Protein AF-A0A3P7GXM0-F1 (afdb_monomer_lite)

Radius of gyration: 37.02 Å; chains: 1; bounding box: 87×51×104 Å

Structure (mmCIF, N/CA/C/O backbone):
data_AF-A0A3P7GXM0-F1
#
_entry.id   AF-A0A3P7GXM0-F1
#
loop_
_atom_site.group_PDB
_atom_site.id
_atom_site.type_symbol
_atom_site.label_atom_id
_atom_site.label_alt_id
_atom_site.label_comp_id
_atom_site.label_asym_id
_atom_site.label_entity_id
_atom_site.label_seq_id
_atom_site.pdbx_PDB_ins_code
_atom_site.Cartn_x
_atom_site.Cartn_y
_atom_site.Cartn_z
_atom_site.occupancy
_atom_site.B_iso_or_equiv
_atom_site.auth_seq_id
_atom_site.auth_comp_id
_atom_site.auth_asym_id
_atom_site.auth_atom_id
_atom_site.pdbx_PDB_model_num
ATOM 1 N N . MET A 1 1 ? -56.805 -4.706 -41.389 1.00 48.38 1 MET A N 1
ATOM 2 C CA . MET A 1 1 ? -57.400 -4.274 -40.104 1.00 48.38 1 MET A CA 1
ATOM 3 C C . MET A 1 1 ? -57.064 -5.327 -39.076 1.00 48.38 1 MET A C 1
ATOM 5 O O . MET A 1 1 ? -57.437 -6.453 -39.339 1.00 48.38 1 MET A O 1
ATOM 9 N N . ASN A 1 2 ? -56.373 -5.030 -37.976 1.00 56.88 2 ASN A N 1
ATOM 10 C CA . ASN A 1 2 ? -56.194 -6.029 -36.911 1.00 56.88 2 ASN A CA 1
ATOM 11 C C . ASN A 1 2 ? -56.192 -5.394 -35.512 1.00 56.88 2 ASN A C 1
ATOM 13 O O . ASN A 1 2 ? -55.275 -5.586 -34.726 1.00 56.88 2 ASN A O 1
ATOM 17 N N . CYS A 1 3 ? -57.270 -4.677 -35.195 1.00 62.53 3 CYS A N 1
ATOM 18 C CA . CYS A 1 3 ? -57.687 -4.425 -33.816 1.00 62.53 3 CYS A CA 1
ATOM 19 C C . CYS A 1 3 ? -59.154 -4.854 -33.705 1.00 62.53 3 CYS A C 1
ATOM 21 O O . CYS A 1 3 ? -59.985 -4.357 -34.461 1.00 62.53 3 CYS A O 1
ATOM 23 N N . ARG A 1 4 ? -59.459 -5.803 -32.810 1.00 83.94 4 ARG A N 1
ATOM 24 C CA . ARG A 1 4 ? -60.825 -6.320 -32.574 1.00 83.94 4 ARG A CA 1
ATOM 25 C C . ARG A 1 4 ? -61.458 -5.801 -31.277 1.00 83.94 4 ARG A C 1
ATOM 27 O O . ARG A 1 4 ? -62.617 -6.083 -31.015 1.00 83.94 4 ARG A O 1
ATOM 34 N N . GLY A 1 5 ? -60.703 -5.044 -30.484 1.00 83.44 5 GLY A N 1
ATOM 35 C CA . GLY A 1 5 ? -61.129 -4.506 -29.197 1.00 83.44 5 GLY A CA 1
ATOM 36 C C . GLY A 1 5 ? -59.994 -3.747 -28.513 1.00 83.44 5 GLY A C 1
ATOM 37 O O . GLY A 1 5 ? -58.854 -3.768 -28.986 1.00 83.44 5 GLY A O 1
ATOM 38 N N . LYS A 1 6 ? -60.319 -3.060 -27.416 1.00 85.94 6 LYS A N 1
ATOM 39 C CA . LYS A 1 6 ? -59.346 -2.425 -26.516 1.00 85.94 6 LYS A CA 1
ATOM 40 C C . LYS A 1 6 ? -59.153 -3.329 -25.301 1.00 85.94 6 LYS A C 1
ATOM 42 O O . LYS A 1 6 ? -60.126 -3.882 -24.812 1.00 85.94 6 LYS A O 1
ATOM 47 N N . CYS A 1 7 ? -57.923 -3.442 -24.812 1.00 87.38 7 CYS A N 1
ATOM 48 C CA . CYS A 1 7 ? -57.614 -4.134 -23.562 1.00 87.38 7 CYS A CA 1
ATOM 49 C C . CYS A 1 7 ? -56.680 -3.285 -22.693 1.00 87.38 7 CYS A C 1
ATOM 51 O O . CYS A 1 7 ? -56.016 -2.372 -23.191 1.00 87.38 7 CYS A O 1
ATOM 53 N N . SER A 1 8 ? -56.652 -3.588 -21.398 1.00 83.19 8 SER A N 1
ATOM 54 C CA . SER A 1 8 ? -55.776 -2.975 -20.403 1.00 83.19 8 SER A CA 1
ATOM 55 C C . SER A 1 8 ? -54.755 -3.998 -19.920 1.00 83.19 8 SER A C 1
ATOM 57 O O . SER A 1 8 ? -55.123 -5.117 -19.570 1.00 83.19 8 SER A O 1
ATOM 59 N N . ILE A 1 9 ? -53.473 -3.629 -19.895 1.00 84.12 9 ILE A N 1
ATOM 60 C CA . ILE A 1 9 ? -52.392 -4.493 -19.408 1.00 84.12 9 ILE A CA 1
ATOM 61 C C . ILE A 1 9 ? -51.683 -3.783 -18.258 1.00 84.12 9 ILE A C 1
ATOM 63 O O . ILE A 1 9 ? -51.147 -2.689 -18.440 1.00 84.12 9 ILE A O 1
ATOM 67 N N . ARG A 1 10 ? -51.645 -4.414 -17.081 1.00 81.69 10 ARG A N 1
ATOM 68 C CA . ARG A 1 10 ? -50.976 -3.884 -15.885 1.00 81.69 10 ARG A CA 1
ATOM 69 C C . ARG A 1 10 ? -49.673 -4.632 -15.605 1.00 81.69 10 ARG A C 1
ATOM 71 O O . ARG A 1 10 ? -49.659 -5.857 -15.549 1.00 81.69 10 ARG A O 1
ATOM 78 N N . LEU A 1 11 ? -48.571 -3.916 -15.389 1.00 79.44 11 LEU A N 1
ATOM 79 C CA . LEU A 1 11 ? -47.324 -4.532 -14.921 1.00 79.44 11 LEU A CA 1
ATOM 80 C C . LEU A 1 11 ? -47.391 -4.732 -13.404 1.00 79.44 11 LEU A C 1
ATOM 82 O O . LEU A 1 11 ? -47.664 -3.785 -12.665 1.00 79.44 11 LEU A O 1
ATOM 86 N N . VAL A 1 12 ? -47.141 -5.953 -12.938 1.00 79.19 12 VAL A N 1
ATOM 87 C CA . VAL A 1 12 ? -47.298 -6.343 -11.536 1.00 79.19 12 VAL A CA 1
ATOM 88 C C . VAL A 1 12 ? -46.027 -7.018 -11.037 1.00 79.19 12 VAL A C 1
ATOM 90 O O . VAL A 1 12 ? -45.539 -7.961 -11.644 1.00 79.19 12 VAL A O 1
ATOM 93 N N . LYS A 1 13 ? -45.481 -6.527 -9.919 1.00 73.31 13 LYS A N 1
ATOM 94 C CA . LYS A 1 13 ? -44.244 -7.065 -9.325 1.00 73.31 13 LYS A CA 1
ATOM 95 C C . LYS A 1 13 ? -44.472 -8.345 -8.518 1.00 73.31 13 LYS A C 1
ATOM 97 O O . LYS A 1 13 ? -43.557 -9.143 -8.380 1.00 73.31 13 LYS A O 1
ATOM 102 N N . ASP A 1 14 ? -45.671 -8.511 -7.966 1.00 76.56 14 ASP A N 1
ATOM 103 C CA . ASP A 1 14 ? -46.045 -9.639 -7.115 1.00 76.56 14 ASP A CA 1
ATOM 104 C C . ASP A 1 14 ? -47.522 -9.977 -7.331 1.00 76.56 14 ASP A C 1
ATOM 106 O O . ASP A 1 14 ? -48.390 -9.111 -7.197 1.00 76.56 14 ASP A O 1
ATOM 110 N N . VAL A 1 15 ? -47.808 -11.239 -7.652 1.00 80.50 15 VAL A N 1
ATOM 111 C CA . VAL A 1 15 ? -49.157 -11.742 -7.948 1.00 80.50 15 VAL A CA 1
ATOM 112 C C . VAL A 1 15 ? -50.138 -11.508 -6.793 1.00 80.50 15 VAL A C 1
ATOM 114 O O . VAL A 1 15 ? -51.329 -11.337 -7.028 1.00 80.50 15 VAL A O 1
ATOM 117 N N . ARG A 1 16 ? -49.646 -11.405 -5.550 1.00 81.56 16 ARG A N 1
ATOM 118 C CA . ARG A 1 16 ? -50.461 -11.134 -4.351 1.00 81.56 16 ARG A CA 1
ATOM 119 C C . ARG A 1 16 ? -51.058 -9.725 -4.318 1.00 81.56 16 ARG A C 1
ATOM 121 O O . ARG A 1 16 ? -51.951 -9.463 -3.525 1.00 81.56 16 ARG A O 1
ATOM 128 N N . THR A 1 17 ? -50.568 -8.819 -5.163 1.00 79.44 17 THR A N 1
ATOM 129 C CA . THR A 1 17 ? -51.101 -7.450 -5.298 1.00 79.44 17 THR A CA 1
ATOM 130 C C . THR A 1 17 ? -52.259 -7.346 -6.296 1.00 79.44 17 THR A C 1
ATOM 132 O O . THR A 1 17 ? -52.776 -6.253 -6.532 1.00 79.44 17 THR A O 1
ATOM 135 N N . LEU A 1 18 ? -52.657 -8.461 -6.916 1.00 80.19 18 LEU A N 1
ATOM 136 C CA . LEU A 1 18 ? -53.828 -8.524 -7.786 1.00 80.19 18 LEU A CA 1
ATOM 137 C C . LEU A 1 18 ? -55.104 -8.631 -6.946 1.00 80.19 18 LEU A C 1
ATOM 139 O O . LEU A 1 18 ? -55.201 -9.484 -6.065 1.00 80.19 18 LEU A O 1
ATOM 143 N N . GLY A 1 19 ? -56.086 -7.780 -7.239 1.00 77.50 19 GLY A N 1
ATOM 144 C CA . GLY A 1 19 ? -57.426 -7.875 -6.657 1.00 77.50 19 GLY A CA 1
ATOM 145 C C . GLY A 1 19 ? -58.368 -8.735 -7.504 1.00 77.50 19 GLY A C 1
ATOM 146 O O . GLY A 1 19 ? -58.061 -9.084 -8.643 1.00 77.50 19 GLY A O 1
ATOM 147 N N . GLU A 1 20 ? -59.567 -9.032 -6.992 1.00 73.00 20 GLU A N 1
ATOM 148 C CA . GLU A 1 20 ? -60.580 -9.807 -7.734 1.00 73.00 20 GLU A CA 1
ATOM 149 C C . GLU A 1 20 ? -60.966 -9.157 -9.072 1.00 73.00 20 GLU A C 1
ATOM 151 O O . GLU A 1 20 ? -61.167 -9.851 -10.070 1.00 73.00 20 GLU A O 1
ATOM 156 N N . CYS A 1 21 ? -60.985 -7.822 -9.126 1.00 67.75 21 CYS A N 1
ATOM 157 C CA . CYS A 1 21 ? -61.256 -7.076 -10.353 1.00 67.75 21 CYS A CA 1
ATOM 158 C C . CYS A 1 21 ? -60.193 -7.284 -11.444 1.00 67.75 21 CYS A C 1
ATOM 160 O O . CYS A 1 21 ? -60.529 -7.228 -12.625 1.00 67.75 21 CYS A O 1
ATOM 162 N N . ASP A 1 22 ? -58.940 -7.553 -11.063 1.00 69.44 22 ASP A N 1
ATOM 163 C CA . ASP A 1 22 ? -57.826 -7.749 -12.000 1.00 69.44 22 ASP A CA 1
ATOM 164 C C . ASP A 1 22 ? -57.804 -9.158 -12.616 1.00 69.44 22 ASP A C 1
ATOM 166 O O . ASP A 1 22 ? -57.122 -9.377 -13.614 1.00 69.44 22 ASP A O 1
ATOM 170 N N . VAL A 1 23 ? -58.516 -10.119 -12.010 1.00 71.25 23 VAL A N 1
ATOM 171 C CA . VAL A 1 23 ? -58.421 -11.550 -12.357 1.00 71.25 23 VAL A CA 1
ATOM 172 C C . VAL A 1 23 ? -59.761 -12.147 -12.790 1.00 71.25 23 VAL A C 1
ATOM 174 O O . VAL A 1 23 ? -59.784 -13.067 -13.604 1.00 71.25 23 VAL A O 1
ATOM 177 N N . ARG A 1 24 ? -60.887 -11.665 -12.246 1.00 68.38 24 ARG A N 1
ATOM 178 C CA . ARG A 1 24 ? -62.210 -12.289 -12.434 1.00 68.38 24 ARG A CA 1
ATOM 179 C C . ARG A 1 24 ? -63.248 -11.368 -13.060 1.00 68.38 24 ARG A C 1
ATOM 181 O O . ARG A 1 24 ? -64.026 -11.827 -13.891 1.00 68.38 24 ARG A O 1
ATOM 188 N N . SER A 1 25 ? -63.282 -10.095 -12.671 1.00 70.31 25 SER A N 1
ATOM 189 C CA . SER A 1 25 ? -64.419 -9.227 -13.017 1.00 70.31 25 SER A CA 1
ATOM 190 C C . SER A 1 25 ? -64.300 -8.554 -14.388 1.00 70.31 25 SER A C 1
ATOM 192 O O . SER A 1 25 ? -65.319 -8.272 -15.014 1.00 70.31 25 SER A O 1
ATOM 194 N N . CYS A 1 26 ? -63.084 -8.321 -14.890 1.00 72.31 26 CYS A N 1
ATOM 195 C CA . CYS A 1 26 ? -62.856 -7.592 -16.140 1.00 72.31 26 CYS A CA 1
ATOM 196 C C . CYS A 1 26 ? -62.221 -8.494 -17.209 1.00 72.31 26 CYS A C 1
ATOM 198 O O . CYS A 1 26 ? -61.040 -8.815 -17.128 1.00 72.31 26 CYS A O 1
ATOM 200 N N . LYS A 1 27 ? -62.991 -8.869 -18.244 1.00 76.31 27 LYS A N 1
ATOM 201 C CA . LYS A 1 27 ? -62.525 -9.750 -19.340 1.00 76.31 27 LYS A CA 1
ATOM 202 C C . LYS A 1 27 ? -61.451 -9.124 -20.241 1.00 76.31 27 LYS A C 1
ATOM 204 O O . LYS A 1 27 ? -60.709 -9.859 -20.883 1.00 76.31 27 LYS A O 1
ATOM 209 N N . ASP A 1 28 ? -61.360 -7.795 -20.260 1.00 84.25 28 ASP A N 1
ATOM 210 C CA . ASP A 1 28 ? -60.412 -7.036 -21.087 1.00 84.25 28 ASP A CA 1
ATOM 211 C C . ASP A 1 28 ? -59.191 -6.528 -20.295 1.00 84.25 28 ASP A C 1
ATOM 213 O O . ASP A 1 28 ? -58.433 -5.693 -20.796 1.00 84.25 28 ASP A O 1
ATOM 217 N N . THR A 1 29 ? -58.994 -7.010 -19.063 1.00 83.19 29 THR A N 1
ATOM 218 C CA . THR A 1 29 ? -57.867 -6.637 -18.197 1.00 83.19 29 THR A CA 1
ATOM 219 C C . THR A 1 29 ? -56.914 -7.815 -18.031 1.00 83.19 29 THR A C 1
ATOM 221 O O . THR A 1 29 ? -57.311 -8.903 -17.629 1.00 83.19 29 THR A O 1
ATOM 224 N N . PHE A 1 30 ? -55.635 -7.577 -18.303 1.00 85.50 30 PHE A N 1
ATOM 225 C CA . PHE A 1 30 ? -54.557 -8.551 -18.178 1.00 85.50 30 PHE A CA 1
ATOM 226 C C . PHE A 1 30 ? -53.435 -7.990 -17.302 1.00 85.50 30 PHE A C 1
ATOM 228 O O . PHE A 1 30 ? -53.311 -6.775 -17.118 1.00 85.50 30 PHE A O 1
ATOM 235 N N . PHE A 1 31 ? -52.564 -8.864 -16.803 1.00 84.94 31 PHE A N 1
ATOM 236 C CA . PHE A 1 31 ? -51.361 -8.462 -16.080 1.00 84.94 31 PHE A CA 1
ATOM 237 C C . PHE A 1 31 ? -50.110 -9.141 -16.639 1.00 84.94 31 PHE A C 1
ATOM 239 O O . PHE A 1 31 ? -50.172 -10.238 -17.189 1.00 84.94 31 PHE A O 1
ATOM 246 N N . SER A 1 32 ? -48.963 -8.481 -16.484 1.00 81.38 32 SER A N 1
ATOM 247 C CA . SER A 1 32 ? -47.644 -9.049 -16.766 1.00 81.38 32 SER A CA 1
ATOM 248 C C . SER A 1 32 ? -46.818 -9.074 -15.486 1.00 81.38 32 SER A C 1
ATOM 250 O O . SER A 1 32 ? -46.721 -8.056 -14.802 1.00 81.38 32 SER A O 1
ATOM 252 N N . LEU A 1 33 ? -46.238 -10.232 -15.166 1.00 79.06 33 LEU A N 1
ATOM 253 C CA . LEU A 1 33 ? -45.351 -10.417 -14.010 1.00 79.06 33 LEU A CA 1
ATOM 254 C C . LEU A 1 33 ? -43.866 -10.458 -14.402 1.00 79.06 33 LEU A C 1
ATOM 256 O O . LEU A 1 33 ? -42.982 -10.308 -13.564 1.00 79.06 33 LEU A O 1
ATOM 260 N N . VAL A 1 34 ? -43.588 -10.692 -15.684 1.00 75.75 34 VAL A N 1
ATOM 261 C CA . VAL A 1 34 ? -42.245 -10.931 -16.214 1.00 75.75 34 VAL A CA 1
ATOM 262 C C . VAL A 1 34 ? -42.099 -10.237 -17.559 1.00 75.75 34 VAL A C 1
ATOM 264 O O . VAL A 1 34 ? -42.990 -10.293 -18.406 1.00 75.75 34 VAL A O 1
ATOM 267 N N . SER A 1 35 ? -40.954 -9.598 -17.778 1.00 72.12 35 SER A N 1
ATOM 268 C CA . SER A 1 35 ? -40.608 -9.067 -19.098 1.00 72.12 35 SER A CA 1
ATOM 269 C C . SER A 1 35 ? -39.921 -10.163 -19.905 1.00 72.12 35 SER A C 1
ATOM 271 O O . SER A 1 35 ? -38.927 -10.726 -19.452 1.00 72.12 35 SER A O 1
ATOM 273 N N . PHE A 1 36 ? -40.442 -10.480 -21.089 1.00 76.69 36 PHE A N 1
ATOM 274 C CA . PHE A 1 36 ? -39.835 -11.443 -22.008 1.00 76.69 36 PHE A CA 1
ATOM 275 C C . PHE A 1 36 ? -39.042 -10.709 -23.092 1.00 76.69 36 PHE A C 1
ATOM 277 O O . PHE A 1 36 ? -39.592 -9.844 -23.773 1.00 76.69 36 PHE A O 1
ATOM 284 N N . ASP A 1 37 ? -37.765 -11.060 -23.261 1.00 76.19 37 ASP A N 1
ATOM 285 C CA . ASP A 1 37 ? -36.947 -10.604 -24.389 1.00 76.19 37 ASP A CA 1
ATOM 286 C C . ASP A 1 37 ? -36.961 -11.664 -25.509 1.00 76.19 37 ASP A C 1
ATOM 288 O O . ASP A 1 37 ? -36.323 -12.717 -25.358 1.00 76.19 37 ASP A O 1
ATOM 292 N N . PRO A 1 38 ? -37.655 -11.413 -26.639 1.00 76.31 38 PRO A N 1
ATOM 293 C CA . PRO A 1 38 ? -37.790 -12.383 -27.724 1.00 76.31 38 PRO A CA 1
ATOM 294 C C . PRO A 1 38 ? -36.483 -12.650 -28.479 1.00 76.31 38 PRO A C 1
ATOM 296 O O . PRO A 1 38 ? -36.372 -13.691 -29.120 1.00 76.31 38 PRO A O 1
ATOM 299 N N . ASN A 1 39 ? -35.475 -11.774 -28.389 1.00 78.56 39 ASN A N 1
ATOM 300 C CA . ASN A 1 39 ? -34.209 -11.966 -29.107 1.00 78.56 39 ASN A CA 1
ATOM 301 C C . ASN A 1 39 ? -33.311 -13.021 -28.453 1.00 78.56 39 ASN A C 1
ATOM 303 O O . ASN A 1 39 ? -32.439 -13.583 -29.112 1.00 78.56 39 ASN A O 1
ATOM 307 N N . ASN A 1 40 ? -33.507 -13.282 -27.158 1.00 81.38 40 ASN A N 1
ATOM 308 C CA . ASN A 1 40 ? -32.694 -14.234 -26.399 1.00 81.38 40 ASN A CA 1
ATOM 309 C C . ASN A 1 40 ? -33.537 -15.245 -25.601 1.00 81.38 40 ASN A C 1
ATOM 311 O O . ASN A 1 40 ? -32.999 -16.007 -24.804 1.00 81.38 40 ASN A O 1
ATOM 315 N N . SER A 1 41 ? -34.863 -15.255 -25.788 1.00 80.62 41 SER A N 1
ATOM 316 C CA . SER A 1 41 ? -35.803 -16.139 -25.079 1.00 80.62 41 SER A CA 1
ATOM 317 C C . SER A 1 41 ? -35.671 -16.094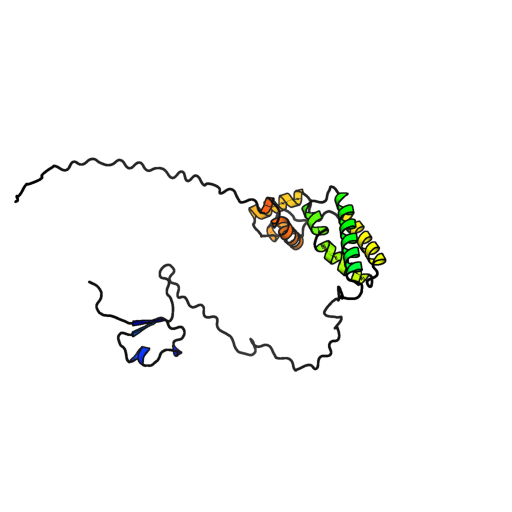 -23.549 1.00 80.62 41 SER A C 1
ATOM 319 O O . SER A 1 41 ? -35.857 -17.104 -22.869 1.00 80.62 41 SER A O 1
ATOM 321 N N . ARG A 1 42 ? -35.326 -14.929 -22.981 1.00 73.38 42 ARG A N 1
ATOM 322 C CA . ARG A 1 42 ? -35.111 -14.777 -21.532 1.00 73.38 42 ARG A CA 1
ATOM 323 C C . ARG A 1 42 ? -36.318 -14.121 -20.878 1.00 73.38 42 ARG A C 1
ATOM 325 O O . ARG A 1 42 ? -36.774 -13.067 -21.314 1.00 73.38 42 ARG A O 1
ATOM 332 N N . LEU A 1 43 ? -36.786 -14.726 -19.790 1.00 72.62 43 LEU A N 1
ATOM 333 C CA . LEU A 1 43 ? -37.689 -14.091 -18.837 1.00 72.62 43 LEU A CA 1
ATOM 334 C C . LEU A 1 43 ? -36.846 -13.280 -17.847 1.00 72.62 43 LEU A C 1
ATOM 336 O O . LEU A 1 43 ? -35.941 -13.815 -17.207 1.00 72.62 43 LEU A O 1
ATOM 340 N N . ALA A 1 44 ? -37.119 -11.986 -17.721 1.00 63.66 44 ALA A N 1
ATOM 341 C CA . ALA A 1 44 ? -36.508 -11.149 -16.703 1.00 63.66 44 ALA A CA 1
ATOM 342 C C . ALA A 1 44 ? -37.273 -11.303 -15.381 1.00 63.66 44 ALA A C 1
ATOM 344 O O . ALA A 1 44 ? -38.233 -10.585 -15.113 1.00 63.66 44 ALA A O 1
ATOM 345 N N . SER A 1 45 ? -36.816 -12.244 -14.558 1.00 58.25 45 SER A N 1
ATOM 346 C CA . SER A 1 45 ? -36.877 -12.149 -13.099 1.00 58.25 45 SER A CA 1
ATOM 347 C C . SER A 1 45 ? -35.783 -13.041 -12.517 1.00 58.25 45 SER A C 1
ATOM 349 O O . SER A 1 45 ? -35.905 -14.262 -12.499 1.00 58.25 45 SER A O 1
ATOM 351 N N . VAL A 1 46 ? -34.676 -12.435 -12.083 1.00 56.12 46 VAL A N 1
ATOM 352 C CA . VAL A 1 46 ? -33.728 -13.099 -11.179 1.00 56.12 46 VAL A CA 1
ATOM 353 C C . VAL A 1 46 ? -34.076 -12.605 -9.785 1.00 56.12 46 VAL A C 1
ATOM 355 O O . VAL A 1 46 ? -33.449 -11.689 -9.258 1.00 56.12 46 VAL A O 1
ATOM 358 N N . GLN A 1 47 ? -35.156 -13.136 -9.224 1.00 61.84 47 GLN A N 1
ATOM 359 C CA . GLN A 1 47 ? -35.494 -12.866 -7.836 1.00 61.84 47 GLN A CA 1
ATOM 360 C C . GLN A 1 47 ? -34.605 -13.765 -6.971 1.00 61.84 47 GLN A C 1
ATOM 362 O O . GLN A 1 47 ? -34.781 -14.977 -6.940 1.00 61.84 47 GLN A O 1
ATOM 367 N N . GLY A 1 48 ? -33.584 -13.184 -6.336 1.00 65.38 48 GLY A N 1
ATOM 368 C CA . GLY A 1 48 ? -32.802 -13.896 -5.325 1.00 65.38 48 GLY A CA 1
ATOM 369 C C . GLY A 1 48 ? -33.692 -14.254 -4.132 1.00 65.38 48 GLY A C 1
ATOM 370 O O . GLY A 1 48 ? -34.471 -13.418 -3.676 1.00 65.38 48 GLY A O 1
ATOM 371 N N . GLU A 1 49 ? -33.585 -15.484 -3.634 1.00 73.25 49 GLU A N 1
ATOM 372 C CA . GLU A 1 49 ? -34.362 -15.965 -2.487 1.00 73.25 49 GLU A CA 1
ATOM 373 C C . GLU A 1 49 ? -33.539 -15.899 -1.194 1.00 73.25 49 GLU A C 1
ATOM 375 O O . GLU A 1 49 ? -32.398 -16.365 -1.136 1.00 73.25 49 GLU A O 1
ATOM 380 N N . ILE A 1 50 ? -34.132 -15.335 -0.138 1.00 85.44 50 ILE A N 1
ATOM 381 C CA . ILE A 1 50 ? -33.566 -15.362 1.216 1.00 85.44 50 ILE A CA 1
ATOM 382 C C . ILE A 1 50 ? -33.807 -16.751 1.808 1.00 85.44 50 ILE A C 1
ATOM 384 O O . ILE A 1 50 ? -34.924 -17.264 1.765 1.00 85.44 50 ILE A O 1
ATOM 388 N N . ARG A 1 51 ? -32.771 -17.344 2.404 1.00 86.38 51 ARG A N 1
ATOM 389 C CA . ARG A 1 51 ? -32.869 -18.638 3.088 1.00 86.38 51 ARG A CA 1
ATOM 390 C C . ARG A 1 51 ? -32.950 -18.447 4.599 1.00 86.38 51 ARG A C 1
ATOM 392 O O . ARG A 1 51 ? -32.232 -17.627 5.164 1.00 86.38 51 ARG A O 1
ATOM 399 N N . VAL A 1 52 ? -33.823 -19.223 5.240 1.00 90.12 52 VAL A N 1
ATOM 400 C CA . VAL A 1 52 ? -34.080 -19.202 6.687 1.00 90.12 52 VAL A CA 1
ATOM 401 C C . VAL A 1 52 ? -33.891 -20.621 7.223 1.00 90.12 52 VAL A C 1
ATOM 403 O O . VAL A 1 52 ? -34.427 -21.570 6.660 1.00 90.12 52 VAL A O 1
ATOM 406 N N . GLY A 1 53 ? -33.116 -20.780 8.292 1.00 91.00 53 GLY A N 1
ATOM 407 C CA . GLY A 1 53 ? -32.841 -22.049 8.967 1.00 91.00 53 GLY A CA 1
ATOM 408 C C . GLY A 1 53 ? -31.459 -22.041 9.626 1.00 91.00 53 GLY A C 1
ATOM 409 O O . GLY A 1 53 ? -30.581 -21.294 9.205 1.00 91.00 53 GLY A O 1
ATOM 410 N N . GLY A 1 54 ? -31.229 -22.899 10.623 1.00 92.69 54 GLY A N 1
ATOM 411 C CA . GLY A 1 54 ? -29.988 -22.897 11.418 1.00 92.69 54 GLY A CA 1
ATOM 412 C C . GLY A 1 54 ? -28.677 -23.026 10.622 1.00 92.69 54 GLY A C 1
ATOM 413 O O . GLY A 1 54 ? -27.627 -22.653 11.126 1.00 92.69 54 GLY A O 1
ATOM 414 N N . SER A 1 55 ? -28.722 -23.498 9.371 1.00 93.38 55 SER A N 1
ATOM 415 C CA . SER A 1 55 ? -27.576 -23.517 8.443 1.00 93.38 55 SER A CA 1
ATOM 416 C C . SER A 1 55 ? -27.280 -22.167 7.766 1.00 93.38 55 SER A C 1
ATOM 418 O O . SER A 1 55 ? -26.289 -22.051 7.053 1.00 93.38 55 SER A O 1
ATOM 420 N N . TYR A 1 56 ? -28.154 -21.174 7.938 1.00 93.19 56 TYR A N 1
ATOM 421 C CA . TYR A 1 56 ? -28.109 -19.860 7.292 1.00 93.19 56 TYR A CA 1
ATOM 422 C C . TYR A 1 56 ? -28.031 -18.712 8.300 1.00 93.19 56 TYR A C 1
ATOM 424 O O . TYR A 1 56 ? -27.374 -17.712 8.021 1.00 93.19 56 TYR A O 1
ATOM 432 N N . GLN A 1 57 ? -28.687 -18.826 9.461 1.00 96.50 57 GLN A N 1
ATOM 433 C CA . GLN A 1 57 ? -28.561 -17.815 10.512 1.00 96.50 57 GLN A CA 1
ATOM 434 C C . GLN A 1 57 ? -27.316 -18.027 11.375 1.00 96.50 57 GLN A C 1
ATOM 436 O O . GLN A 1 57 ? -27.001 -19.144 11.779 1.00 96.50 57 GLN A O 1
ATOM 441 N N . ALA A 1 58 ? -26.651 -16.924 11.722 1.00 95.38 58 ALA A N 1
ATOM 442 C CA . ALA A 1 58 ? -25.620 -16.922 12.749 1.00 95.38 58 ALA A CA 1
ATOM 443 C C . ALA A 1 58 ? -26.238 -17.174 14.134 1.00 95.38 58 ALA A C 1
ATOM 445 O O . ALA A 1 58 ? -27.323 -16.679 14.448 1.00 95.38 58 ALA A O 1
ATOM 446 N N . LYS A 1 59 ? -25.521 -17.907 14.990 1.00 94.00 59 LYS A N 1
ATOM 447 C CA . LYS A 1 59 ? -25.863 -18.008 16.410 1.00 94.00 59 LYS A CA 1
ATOM 448 C C . LYS A 1 59 ? -25.507 -16.684 17.080 1.00 94.00 59 LYS A C 1
ATOM 450 O O . LYS A 1 59 ? -24.337 -16.317 17.107 1.00 94.00 59 LYS A O 1
ATOM 455 N N . VAL A 1 60 ? -26.509 -15.981 17.602 1.00 92.75 60 VAL A N 1
ATOM 456 C CA . VAL A 1 60 ? -26.307 -14.704 18.296 1.00 92.75 60 VAL A CA 1
ATOM 457 C C . VAL A 1 60 ? -25.567 -14.971 19.614 1.00 92.75 60 VAL A C 1
ATOM 459 O O . VAL A 1 60 ? -26.084 -15.736 20.436 1.00 92.75 60 VAL A O 1
ATOM 462 N N . PRO A 1 61 ? -24.361 -14.407 19.816 1.00 90.38 61 PRO A N 1
ATOM 463 C CA . PRO A 1 61 ? -23.663 -14.511 21.092 1.00 90.38 61 PRO A CA 1
ATOM 464 C C . PRO A 1 61 ? -24.455 -13.808 22.208 1.00 90.38 61 PRO A C 1
ATOM 466 O O . PRO A 1 61 ? -25.172 -12.844 21.924 1.00 90.38 61 PRO A O 1
ATOM 469 N N . PRO A 1 62 ? -24.346 -14.257 23.472 1.00 89.00 62 PRO A N 1
ATOM 470 C CA . PRO A 1 62 ? -24.869 -13.509 24.610 1.00 89.00 62 PRO A CA 1
ATOM 471 C C . PRO A 1 62 ? -24.288 -12.093 24.659 1.00 89.00 62 PRO A C 1
ATOM 473 O O . PRO A 1 62 ? -23.175 -11.853 24.193 1.00 89.00 62 PRO A O 1
ATOM 476 N N . LEU A 1 63 ? -25.040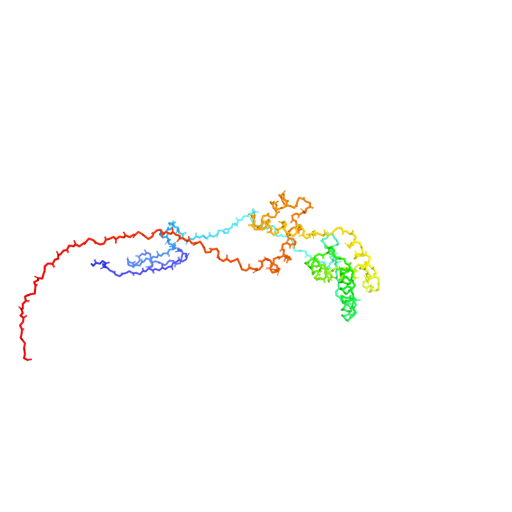 -11.160 25.240 1.00 87.25 63 LEU A N 1
ATOM 477 C CA . LEU A 1 63 ? -24.555 -9.803 25.459 1.00 87.25 63 LEU A CA 1
ATOM 478 C C . LEU A 1 63 ? -23.371 -9.838 26.433 1.00 87.25 63 LEU A C 1
ATOM 480 O O . LEU A 1 63 ? -23.544 -10.192 27.599 1.00 87.25 63 LEU A O 1
ATOM 484 N N . GLU A 1 64 ? -22.191 -9.450 25.961 1.00 80.88 64 GLU A N 1
ATOM 485 C CA . GLU A 1 64 ? -21.035 -9.248 26.829 1.00 80.88 64 GLU A CA 1
ATOM 486 C C . GLU A 1 64 ? -21.043 -7.837 27.419 1.00 80.88 64 GLU A C 1
ATOM 488 O O . GLU A 1 64 ? -21.325 -6.849 26.736 1.00 80.88 64 GLU A O 1
ATOM 493 N N . VAL A 1 65 ? -20.705 -7.736 28.705 1.00 76.12 65 VAL A N 1
ATOM 494 C CA . VAL A 1 65 ? -20.434 -6.457 29.367 1.00 76.12 65 VAL A CA 1
ATOM 495 C C . VAL A 1 65 ? -18.982 -6.108 29.055 1.00 76.12 65 VAL A C 1
ATOM 497 O O . VAL A 1 65 ? -18.070 -6.474 29.790 1.00 76.12 65 VAL A O 1
ATOM 500 N N . GLY A 1 66 ? -18.757 -5.495 27.894 1.00 68.00 66 GLY A N 1
ATOM 501 C CA . GLY A 1 66 ? -17.411 -5.189 27.417 1.00 68.00 66 GLY A CA 1
ATOM 502 C C . GLY A 1 66 ? -16.679 -4.202 28.329 1.00 68.00 66 GLY A C 1
ATOM 503 O O . GLY A 1 66 ? -17.213 -3.148 28.673 1.00 68.00 66 GLY A O 1
ATOM 504 N N . SER A 1 67 ? -15.429 -4.519 28.665 1.00 66.56 67 SER A N 1
ATOM 505 C CA . SER A 1 67 ? -14.417 -3.519 29.004 1.00 66.56 67 SER A CA 1
ATOM 506 C C . SER A 1 67 ? -13.594 -3.271 27.744 1.00 66.56 67 SER A C 1
ATOM 508 O O . SER A 1 67 ? -13.164 -4.227 27.102 1.00 66.56 67 SER A O 1
ATOM 510 N N . ALA A 1 68 ? -13.398 -2.007 27.366 1.00 61.91 68 ALA A N 1
ATOM 511 C CA . ALA A 1 68 ? -12.572 -1.612 26.224 1.00 61.91 68 ALA A CA 1
ATOM 512 C C . ALA A 1 68 ? -11.078 -1.749 26.566 1.00 61.91 68 ALA A C 1
ATOM 514 O O . ALA A 1 68 ? -10.344 -0.765 26.607 1.00 61.91 68 ALA A O 1
ATOM 515 N N . VAL A 1 69 ? -10.647 -2.962 26.900 1.00 63.12 69 VAL A N 1
ATOM 516 C CA . VAL A 1 69 ? -9.230 -3.293 27.037 1.00 63.12 69 VAL A CA 1
ATOM 517 C C . VAL A 1 69 ? -8.727 -3.732 25.672 1.00 63.12 69 VAL A C 1
ATOM 519 O O . VAL A 1 69 ? -9.325 -4.607 25.049 1.00 63.12 69 VAL A O 1
ATOM 522 N N . ASP A 1 70 ? -7.647 -3.101 25.211 1.00 59.66 70 ASP A N 1
ATOM 523 C CA . ASP A 1 70 ? -6.918 -3.516 24.014 1.00 59.66 70 ASP A CA 1
ATOM 524 C C . ASP A 1 70 ? -6.483 -4.978 24.208 1.00 59.66 70 ASP A C 1
ATOM 526 O O . ASP A 1 70 ? -5.611 -5.260 25.031 1.00 59.66 70 ASP A O 1
ATOM 530 N N . GLU A 1 71 ? -7.116 -5.917 23.499 1.00 67.00 71 GLU A N 1
ATOM 531 C CA . GLU A 1 71 ? -6.687 -7.315 23.496 1.00 67.00 71 GLU A CA 1
ATOM 532 C C . GLU A 1 71 ? -5.414 -7.439 22.642 1.00 67.00 71 GLU A C 1
ATOM 534 O O . GLU A 1 71 ? -5.490 -7.310 21.416 1.00 67.00 71 GLU A O 1
ATOM 539 N N . PRO A 1 72 ? -4.243 -7.707 23.251 1.00 64.19 72 PRO A N 1
ATOM 540 C CA . PRO A 1 72 ? -2.957 -7.675 22.553 1.00 64.19 72 PRO A CA 1
ATOM 541 C C . PRO A 1 72 ? -2.813 -8.768 21.483 1.00 64.19 72 PRO A C 1
ATOM 543 O O . PRO A 1 72 ? -1.951 -8.663 20.615 1.00 64.19 72 PRO A O 1
ATOM 546 N N . ASP A 1 73 ? -3.658 -9.801 21.520 1.00 72.19 73 ASP A N 1
ATOM 547 C CA . ASP A 1 73 ? -3.561 -10.959 20.630 1.00 72.19 73 ASP A CA 1
ATOM 548 C C . ASP A 1 73 ? -4.261 -10.757 19.272 1.00 72.19 73 ASP A C 1
ATOM 550 O O . ASP A 1 73 ? -4.136 -11.611 18.391 1.00 72.19 73 ASP A O 1
ATOM 554 N N . ARG A 1 74 ? -5.006 -9.654 19.073 1.00 81.06 74 ARG A N 1
ATOM 555 C CA . ARG A 1 74 ? -5.779 -9.419 17.835 1.00 81.06 74 ARG A CA 1
ATOM 556 C C . ARG A 1 74 ? -5.214 -8.323 16.942 1.00 81.06 74 ARG A C 1
ATOM 558 O O . ARG A 1 74 ? -5.212 -8.507 15.727 1.00 81.06 74 ARG A O 1
ATOM 565 N N . ASP A 1 75 ? -4.723 -7.236 17.532 1.00 85.62 75 ASP A N 1
ATOM 566 C CA . ASP A 1 75 ? -4.313 -6.033 16.808 1.00 85.62 75 ASP A CA 1
ATOM 567 C C . ASP A 1 75 ? -2.959 -5.498 17.305 1.00 85.62 75 ASP A C 1
ATOM 569 O O . ASP A 1 75 ? -2.643 -5.547 18.492 1.00 85.62 75 ASP A O 1
ATOM 573 N N . GLU A 1 76 ? -2.161 -4.934 16.392 1.00 88.44 76 GLU A N 1
ATOM 574 C CA . GLU A 1 76 ? -0.919 -4.223 16.720 1.00 88.44 76 GLU A CA 1
ATOM 575 C C . GLU A 1 76 ? -1.146 -2.711 16.592 1.00 88.44 76 GLU A C 1
ATOM 577 O O . GLU A 1 76 ? -1.469 -2.200 15.514 1.00 88.44 76 GLU A O 1
ATOM 582 N N . LEU A 1 77 ? -0.941 -1.967 17.683 1.00 90.19 77 LEU A N 1
ATOM 583 C CA . LEU A 1 77 ? -0.937 -0.508 17.632 1.00 90.19 77 LEU A CA 1
ATOM 584 C C . LEU A 1 77 ? 0.293 -0.036 16.845 1.00 90.19 77 LEU A C 1
ATOM 586 O O . LEU A 1 77 ? 1.422 -0.192 17.292 1.00 90.19 77 LEU A O 1
ATOM 590 N N . VAL A 1 78 ? 0.071 0.573 15.680 1.00 93.62 78 VAL A N 1
ATOM 591 C CA . VAL A 1 78 ? 1.157 1.066 14.810 1.00 93.62 78 VAL A CA 1
ATOM 592 C C . VAL A 1 78 ? 1.378 2.576 14.896 1.00 93.62 78 VAL A C 1
ATOM 594 O O . VAL A 1 78 ? 2.395 3.076 14.417 1.00 93.62 78 VAL A O 1
ATOM 597 N N . TRP A 1 79 ? 0.428 3.311 15.481 1.00 94.62 79 TRP A N 1
ATOM 598 C CA . TRP A 1 79 ? 0.499 4.754 15.701 1.00 94.62 79 TRP A CA 1
ATOM 599 C C . TRP A 1 79 ? -0.596 5.225 16.662 1.00 94.62 79 TRP A C 1
ATOM 601 O O . TRP A 1 79 ? -1.694 4.672 16.684 1.00 94.62 79 TRP A O 1
ATOM 611 N N . ARG A 1 80 ? -0.319 6.286 17.423 1.00 92.12 80 ARG A N 1
ATOM 612 C CA . ARG A 1 80 ? -1.243 6.935 18.354 1.00 92.12 80 ARG A CA 1
ATOM 613 C C . ARG A 1 80 ? -1.129 8.464 18.219 1.00 92.12 80 ARG A C 1
ATOM 615 O O . ARG A 1 80 ? -0.020 8.992 18.328 1.00 92.12 80 ARG A O 1
ATOM 622 N N . PRO A 1 81 ? -2.247 9.181 18.015 1.00 92.88 81 PRO A N 1
ATOM 623 C CA . PRO A 1 81 ? -2.244 10.640 17.930 1.00 92.88 81 PRO A CA 1
ATOM 624 C C . PRO A 1 81 ? -1.862 11.293 19.264 1.00 92.88 81 PRO A C 1
ATOM 626 O O . PRO A 1 81 ? -2.078 10.721 20.331 1.00 92.88 81 PRO A O 1
ATOM 629 N N . GLY A 1 82 ? -1.339 12.522 19.205 1.00 92.56 82 GLY A N 1
ATOM 630 C CA . GLY A 1 82 ? -1.156 13.390 20.377 1.00 92.56 82 GLY A CA 1
ATOM 631 C C . GLY A 1 82 ? 0.072 13.104 21.249 1.00 92.56 82 GLY A C 1
ATOM 632 O O . GLY A 1 82 ? 0.225 13.732 22.291 1.00 92.56 82 GLY A O 1
ATOM 633 N N . TYR A 1 83 ? 0.956 12.189 20.843 1.00 92.88 83 TYR A N 1
ATOM 634 C CA . TYR A 1 83 ? 2.195 11.889 21.581 1.00 92.88 83 TYR A CA 1
ATOM 635 C C . TYR A 1 83 ? 3.308 12.915 21.359 1.00 92.88 83 TYR A C 1
ATOM 637 O O . TYR A 1 83 ? 4.187 13.067 22.203 1.00 92.88 83 TYR A O 1
ATOM 645 N N . ILE A 1 84 ? 3.266 13.621 20.229 1.00 95.00 84 ILE A N 1
ATOM 646 C CA . ILE A 1 84 ? 4.103 14.784 19.925 1.00 95.00 84 ILE A CA 1
ATOM 647 C C . ILE A 1 84 ? 3.232 15.876 19.305 1.00 95.00 84 ILE A C 1
ATOM 649 O O . ILE A 1 84 ? 2.103 15.612 18.886 1.00 95.00 84 ILE A O 1
ATOM 653 N N . SER A 1 85 ? 3.751 17.103 19.239 1.00 96.31 85 SER A N 1
ATOM 654 C CA . SER A 1 85 ? 3.054 18.194 18.559 1.00 96.31 85 SER A CA 1
ATOM 655 C C . SER A 1 85 ? 2.946 17.929 17.055 1.00 96.31 85 SER A C 1
ATOM 657 O O . SER A 1 85 ? 3.845 17.344 16.440 1.00 96.31 85 SER A O 1
ATOM 659 N N . GLU A 1 86 ? 1.863 18.412 16.442 1.00 94.38 86 GLU A N 1
ATOM 660 C CA . GLU A 1 86 ? 1.648 18.300 14.994 1.00 94.38 86 GLU A CA 1
ATOM 661 C C . GLU A 1 86 ? 2.799 18.924 14.191 1.00 94.38 86 GLU A C 1
ATOM 663 O O . GLU A 1 86 ? 3.194 18.398 13.149 1.00 94.38 86 GLU A O 1
ATOM 668 N N . GLU A 1 87 ? 3.384 20.013 14.698 1.00 95.81 87 GLU A N 1
ATOM 669 C CA . GLU A 1 87 ? 4.531 20.673 14.079 1.00 95.81 87 GLU A CA 1
ATOM 670 C C . GLU A 1 87 ? 5.775 19.776 14.083 1.00 95.81 87 GLU A C 1
ATOM 672 O O . GLU A 1 87 ? 6.395 19.583 13.034 1.00 95.81 87 GLU A O 1
ATOM 677 N N . SER A 1 88 ? 6.121 19.169 15.225 1.00 94.94 88 SER A N 1
ATOM 678 C CA . SER A 1 88 ? 7.256 18.242 15.310 1.00 94.94 88 SER A CA 1
ATOM 679 C C . SER A 1 88 ? 7.049 17.009 14.433 1.00 94.94 88 SER A C 1
ATOM 681 O O . SER A 1 88 ? 7.976 16.590 13.736 1.00 94.94 88 SER A O 1
ATOM 683 N N . GLU A 1 89 ? 5.830 16.462 14.394 1.00 95.44 89 GLU A N 1
ATOM 684 C CA . GLU A 1 89 ? 5.496 15.340 13.514 1.00 95.44 89 GLU A CA 1
ATOM 685 C C . GLU A 1 89 ? 5.648 15.724 12.036 1.00 95.44 89 GLU A C 1
ATOM 687 O O . GLU A 1 89 ? 6.218 14.979 11.235 1.00 95.44 89 GLU A O 1
ATOM 692 N N . HIS A 1 90 ? 5.164 16.907 11.654 1.00 95.25 90 HIS A N 1
ATOM 693 C CA . HIS A 1 90 ? 5.261 17.407 10.288 1.00 95.25 90 HIS A CA 1
ATOM 694 C C . HIS A 1 90 ? 6.717 17.644 9.858 1.00 95.25 90 HIS A C 1
ATOM 696 O O . HIS A 1 90 ? 7.110 17.224 8.763 1.00 95.25 90 HIS A O 1
ATOM 702 N N . VAL A 1 91 ? 7.539 18.255 10.717 1.00 96.50 91 VAL A N 1
ATOM 703 C CA . VAL A 1 91 ? 8.978 18.447 10.468 1.00 96.50 91 VAL A CA 1
ATOM 704 C C . VAL A 1 91 ? 9.684 17.099 10.311 1.00 96.50 91 VAL A C 1
ATOM 706 O O . VAL A 1 91 ? 10.429 16.911 9.347 1.00 96.50 91 VAL A O 1
ATOM 709 N N . TYR A 1 92 ? 9.393 16.130 11.182 1.00 96.69 92 TYR A N 1
ATOM 710 C CA . TYR A 1 92 ? 9.951 14.780 11.105 1.00 96.69 92 TYR A CA 1
ATOM 711 C C . TYR A 1 92 ? 9.589 14.062 9.792 1.00 96.69 92 TYR A C 1
ATOM 713 O O . TYR A 1 92 ? 10.472 13.546 9.098 1.00 96.69 92 TYR A O 1
ATOM 721 N N . LYS A 1 93 ? 8.312 14.084 9.382 1.00 95.88 93 LYS A N 1
ATOM 722 C CA . LYS A 1 93 ? 7.854 13.496 8.106 1.00 95.88 93 LYS A CA 1
ATOM 723 C C . LYS A 1 93 ? 8.529 14.144 6.892 1.00 95.88 93 LYS A C 1
ATOM 725 O O . LYS A 1 93 ? 8.887 13.467 5.928 1.00 95.88 93 LYS A O 1
ATOM 730 N N . ARG A 1 94 ? 8.747 15.462 6.927 1.00 95.56 94 ARG A N 1
ATOM 731 C CA . ARG A 1 94 ? 9.474 16.175 5.864 1.00 95.56 94 ARG A CA 1
ATOM 732 C C . ARG A 1 94 ? 10.958 15.817 5.825 1.00 95.56 94 ARG A C 1
ATOM 734 O O . ARG A 1 94 ? 11.502 15.637 4.733 1.00 95.56 94 ARG A O 1
ATOM 741 N N . ALA A 1 95 ? 11.606 15.725 6.984 1.00 95.56 95 ALA A N 1
ATOM 742 C CA . ALA A 1 95 ? 13.021 15.383 7.090 1.00 95.56 95 ALA A CA 1
ATOM 743 C C . ALA A 1 95 ? 13.291 13.961 6.579 1.00 95.56 95 ALA A C 1
ATOM 745 O O . ALA A 1 95 ? 14.110 13.782 5.679 1.00 95.56 95 ALA A O 1
ATOM 746 N N . THR A 1 96 ? 12.531 12.973 7.061 1.00 95.69 96 THR A N 1
ATOM 747 C CA . THR A 1 96 ? 12.634 11.567 6.626 1.00 95.69 96 THR A CA 1
ATOM 748 C C . THR A 1 96 ? 12.426 11.410 5.120 1.00 95.69 96 THR A C 1
ATOM 750 O O . THR A 1 96 ? 13.254 10.794 4.449 1.00 95.69 96 THR A O 1
ATOM 753 N N . ARG A 1 97 ? 11.397 12.054 4.547 1.00 95.19 97 ARG A N 1
ATOM 754 C CA . ARG A 1 97 ? 11.189 12.061 3.089 1.00 95.19 97 ARG A CA 1
ATOM 755 C C . ARG A 1 97 ? 12.385 12.645 2.340 1.00 95.19 97 ARG A C 1
ATOM 757 O O . ARG A 1 97 ? 12.788 12.100 1.315 1.00 95.19 97 ARG A O 1
ATOM 764 N N . SER A 1 98 ? 12.943 13.748 2.833 1.00 94.56 98 SER A N 1
ATOM 765 C CA . SER A 1 98 ? 14.075 14.429 2.192 1.00 94.56 98 SER A CA 1
ATOM 766 C C . SER A 1 98 ? 15.342 13.572 2.220 1.00 94.56 98 SER A C 1
ATOM 768 O O . SER A 1 98 ? 16.014 13.451 1.195 1.00 94.56 98 SER A O 1
ATOM 770 N N . PHE A 1 99 ? 15.636 12.921 3.350 1.00 93.25 99 PHE A N 1
ATOM 771 C CA . PHE A 1 99 ? 16.766 11.998 3.468 1.00 93.25 99 PHE A CA 1
ATOM 772 C C . PHE A 1 99 ? 16.617 10.787 2.550 1.00 93.25 99 PHE A C 1
ATOM 774 O O . PHE A 1 99 ? 17.540 10.485 1.791 1.00 93.25 99 PHE A O 1
ATOM 781 N N . ARG A 1 100 ? 15.437 10.158 2.522 1.00 93.12 100 ARG A N 1
ATOM 782 C CA . ARG A 1 100 ? 15.175 9.024 1.628 1.00 93.12 100 ARG A CA 1
ATOM 783 C C . ARG A 1 100 ? 15.305 9.407 0.155 1.00 93.12 100 ARG A C 1
ATOM 785 O O . ARG A 1 100 ? 15.963 8.706 -0.612 1.00 93.12 100 ARG A O 1
ATOM 792 N N . MET A 1 101 ? 14.724 10.543 -0.243 1.00 91.50 101 MET A N 1
ATOM 793 C CA . MET A 1 101 ? 14.865 11.097 -1.596 1.00 91.50 101 MET A CA 1
ATOM 794 C C . MET A 1 101 ? 16.335 11.282 -1.973 1.00 91.50 101 MET A C 1
ATOM 796 O O . MET A 1 101 ? 16.764 10.845 -3.041 1.00 91.50 101 MET A O 1
ATOM 800 N N . PHE A 1 102 ? 17.115 11.903 -1.090 1.00 89.31 102 PHE A N 1
ATOM 801 C CA . PHE A 1 102 ? 18.533 12.154 -1.316 1.00 89.31 102 PHE A CA 1
ATOM 802 C C . PHE A 1 102 ? 19.335 10.859 -1.477 1.00 89.31 102 PHE A C 1
ATOM 804 O O . PHE A 1 102 ? 20.158 10.744 -2.387 1.00 89.31 102 PHE A O 1
ATOM 811 N N . ALA A 1 103 ? 19.057 9.863 -0.637 1.00 86.75 103 ALA A N 1
ATOM 812 C CA . ALA A 1 103 ? 19.715 8.569 -0.699 1.00 86.75 103 ALA A CA 1
ATOM 813 C C . ALA A 1 103 ? 19.378 7.811 -2.002 1.00 86.75 103 ALA A C 1
ATOM 815 O O . ALA A 1 103 ? 20.246 7.163 -2.584 1.00 86.75 103 ALA A O 1
ATOM 816 N N . MET A 1 104 ? 18.154 7.958 -2.523 1.00 85.00 104 MET A N 1
ATOM 817 C CA . MET A 1 104 ? 17.722 7.320 -3.774 1.00 85.00 104 MET A CA 1
ATOM 818 C C . MET A 1 104 ? 18.228 7.995 -5.045 1.00 85.00 104 MET A C 1
ATOM 820 O O . MET A 1 104 ? 18.514 7.303 -6.017 1.00 85.00 104 MET A O 1
ATOM 824 N N . VAL A 1 105 ? 18.342 9.326 -5.072 1.00 83.06 105 VAL A N 1
ATOM 825 C CA . VAL A 1 105 ? 18.868 10.050 -6.249 1.00 83.06 105 VAL A CA 1
ATOM 826 C C . VAL A 1 105 ? 20.320 9.663 -6.537 1.00 83.06 105 VAL A C 1
ATOM 828 O O . VAL A 1 105 ? 20.735 9.647 -7.690 1.00 83.06 105 VAL A O 1
ATOM 831 N N . ARG A 1 106 ? 21.074 9.283 -5.502 1.00 76.25 106 ARG A N 1
ATOM 832 C CA . ARG A 1 106 ? 22.450 8.787 -5.628 1.00 76.25 106 ARG A CA 1
ATOM 833 C C . ARG A 1 106 ? 22.550 7.380 -6.227 1.00 76.25 106 ARG A C 1
ATOM 835 O O . ARG A 1 106 ? 23.656 6.939 -6.519 1.00 76.25 106 ARG A O 1
ATOM 842 N N . ASN A 1 107 ? 21.432 6.670 -6.398 1.00 76.31 107 ASN A N 1
ATOM 843 C CA . ASN A 1 107 ? 21.411 5.317 -6.938 1.00 76.31 107 ASN A CA 1
ATOM 844 C C . ASN A 1 107 ? 20.816 5.297 -8.357 1.00 76.31 107 ASN A C 1
ATOM 846 O O . ASN A 1 107 ? 19.599 5.280 -8.548 1.00 76.31 107 ASN A O 1
ATOM 850 N N . GLU A 1 108 ? 21.696 5.253 -9.361 1.00 73.12 108 GLU A N 1
ATOM 851 C CA . GLU A 1 108 ? 21.326 5.247 -10.785 1.00 73.12 108 GLU A CA 1
ATOM 852 C C . GLU A 1 108 ? 20.521 4.009 -11.212 1.00 73.12 108 GLU A C 1
ATOM 854 O O . GLU A 1 108 ? 19.804 4.046 -12.212 1.00 73.12 108 GLU A O 1
ATOM 859 N N . HIS A 1 109 ? 20.593 2.918 -10.446 1.00 73.94 109 HIS A N 1
ATOM 860 C CA . HIS A 1 109 ? 19.934 1.661 -10.789 1.00 73.94 109 HIS A CA 1
ATOM 861 C C . HIS A 1 109 ? 18.440 1.670 -10.427 1.00 73.94 109 HIS A C 1
ATOM 863 O O . HIS A 1 109 ? 17.694 0.799 -10.879 1.00 73.94 109 HIS A O 1
ATOM 869 N N . VAL A 1 110 ? 17.987 2.646 -9.633 1.00 78.50 110 VAL A N 1
ATOM 870 C CA . VAL A 1 110 ? 16.588 2.770 -9.210 1.00 78.50 110 VAL A CA 1
ATOM 871 C C . VAL A 1 110 ? 15.785 3.464 -10.309 1.00 78.50 110 VAL A C 1
ATOM 873 O O . VAL A 1 110 ? 16.102 4.573 -10.744 1.00 78.50 110 VAL A O 1
ATOM 876 N N . THR A 1 111 ? 14.700 2.834 -10.758 1.00 80.81 111 THR A N 1
ATOM 877 C CA . THR A 1 111 ? 13.806 3.448 -11.751 1.00 80.81 111 THR A CA 1
ATOM 878 C C . THR A 1 111 ? 13.067 4.655 -11.157 1.00 80.81 111 THR A C 1
ATOM 880 O O . THR A 1 111 ? 12.825 4.712 -9.953 1.00 80.81 111 THR A O 1
ATOM 883 N N . GLN A 1 112 ? 12.644 5.623 -11.985 1.00 84.00 112 GLN A N 1
ATOM 884 C CA . GLN A 1 112 ? 11.833 6.753 -11.493 1.00 84.00 112 GLN A CA 1
ATOM 885 C C . GLN A 1 112 ? 10.557 6.272 -10.788 1.00 84.00 112 GLN A C 1
ATOM 887 O O . GLN A 1 112 ? 10.190 6.809 -9.753 1.00 84.00 112 GLN A O 1
ATOM 892 N N . MET A 1 113 ? 9.926 5.218 -11.310 1.00 83.81 113 MET A N 1
ATOM 893 C CA . MET A 1 113 ? 8.745 4.619 -10.691 1.00 83.81 113 MET A CA 1
ATOM 894 C C . MET A 1 113 ? 9.037 4.082 -9.292 1.00 83.81 113 MET A C 1
ATOM 896 O O . MET A 1 113 ? 8.248 4.294 -8.376 1.00 83.81 113 MET A O 1
ATOM 900 N N . GLU A 1 114 ? 10.163 3.391 -9.123 1.00 84.81 114 GLU A N 1
ATOM 901 C CA . GLU A 1 114 ? 10.567 2.868 -7.823 1.00 84.81 114 GLU A CA 1
ATOM 902 C C . GLU A 1 114 ? 10.914 4.001 -6.848 1.00 84.81 114 GLU A C 1
ATOM 904 O O . GLU A 1 114 ? 10.519 3.940 -5.684 1.00 84.81 114 GLU A O 1
ATOM 909 N N . ARG A 1 115 ? 11.543 5.086 -7.324 1.00 87.31 115 ARG A N 1
ATOM 910 C CA . ARG A 1 115 ? 11.741 6.301 -6.517 1.00 87.31 115 ARG A CA 1
ATOM 911 C C . ARG A 1 115 ? 10.417 6.906 -6.061 1.00 87.31 115 ARG A C 1
ATOM 913 O O . ARG A 1 115 ? 10.253 7.166 -4.872 1.00 87.31 115 ARG A O 1
ATOM 920 N N . ASP A 1 116 ? 9.470 7.103 -6.974 1.00 87.44 116 ASP A N 1
ATOM 921 C CA . ASP A 1 116 ? 8.164 7.692 -6.656 1.00 87.44 116 ASP A CA 1
ATOM 922 C C . ASP A 1 116 ? 7.395 6.823 -5.654 1.00 87.44 116 ASP A C 1
ATOM 924 O O . ASP A 1 116 ? 6.777 7.333 -4.720 1.00 87.44 116 ASP A O 1
ATO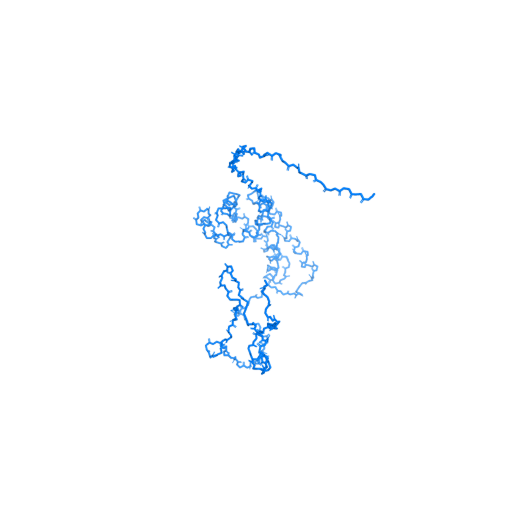M 928 N N . PHE A 1 117 ? 7.473 5.501 -5.813 1.00 86.88 117 PHE A N 1
ATOM 929 C CA . PHE A 1 117 ? 6.843 4.547 -4.910 1.00 86.88 117 PHE A CA 1
ATOM 930 C C . PHE A 1 117 ? 7.441 4.610 -3.500 1.00 86.88 117 PHE A C 1
ATOM 932 O O . PHE A 1 117 ? 6.711 4.774 -2.522 1.00 86.88 117 PHE A O 1
ATOM 939 N N . ARG A 1 118 ? 8.771 4.526 -3.382 1.00 88.50 118 ARG A N 1
ATOM 940 C CA . ARG A 1 118 ? 9.443 4.420 -2.080 1.00 88.50 118 ARG A CA 1
ATOM 941 C C . ARG A 1 118 ? 9.536 5.741 -1.318 1.00 88.50 118 ARG A C 1
ATOM 943 O O . ARG A 1 118 ? 9.684 5.725 -0.097 1.00 88.50 118 ARG A O 1
ATOM 950 N N . THR A 1 119 ? 9.449 6.870 -2.017 1.00 91.69 119 THR A N 1
ATOM 951 C CA . THR A 1 119 ? 9.474 8.214 -1.413 1.00 91.69 119 THR A CA 1
ATOM 952 C C . THR A 1 119 ? 8.086 8.828 -1.266 1.00 91.69 119 THR A C 1
ATOM 954 O O . THR A 1 119 ? 7.955 9.853 -0.605 1.00 91.69 119 THR A O 1
ATOM 957 N N . GLY A 1 120 ? 7.056 8.206 -1.849 1.00 91.06 120 GLY A N 1
ATOM 958 C CA . GLY A 1 120 ? 5.647 8.573 -1.722 1.00 91.06 120 GLY A CA 1
ATOM 959 C C . GLY A 1 120 ? 5.028 8.154 -0.387 1.00 91.06 120 GLY A C 1
ATOM 960 O O . GLY A 1 120 ? 5.599 8.384 0.680 1.00 91.06 120 GLY A O 1
ATOM 961 N N . ASP A 1 121 ? 3.845 7.546 -0.451 1.00 92.38 121 ASP A N 1
ATOM 962 C CA . ASP A 1 121 ? 3.060 7.167 0.733 1.00 92.38 121 ASP A CA 1
ATOM 963 C C . ASP A 1 121 ? 3.771 6.121 1.596 1.00 92.38 121 ASP A C 1
ATOM 965 O O . ASP A 1 121 ? 3.654 6.156 2.818 1.00 92.38 121 ASP A O 1
ATOM 969 N N . LEU A 1 122 ? 4.578 5.245 0.985 1.00 91.12 122 LEU A N 1
ATOM 970 C CA . LEU A 1 122 ? 5.367 4.258 1.722 1.00 91.12 122 LEU A CA 1
ATOM 971 C C . LEU A 1 122 ? 6.348 4.928 2.694 1.00 91.12 122 LEU A C 1
ATOM 973 O O . LEU A 1 122 ? 6.482 4.493 3.828 1.00 91.12 122 LEU A O 1
ATOM 977 N N . CYS A 1 123 ? 6.980 6.032 2.285 1.00 94.81 123 CYS A N 1
ATOM 978 C CA . CYS A 1 123 ? 7.859 6.793 3.173 1.00 94.81 123 CYS A CA 1
ATOM 979 C C . CYS A 1 123 ? 7.108 7.430 4.337 1.00 94.81 123 CYS A C 1
ATOM 981 O O . CYS A 1 123 ? 7.642 7.497 5.440 1.00 94.81 123 CYS A O 1
ATOM 983 N N . MET A 1 124 ? 5.885 7.903 4.095 1.00 94.88 124 MET A N 1
ATOM 984 C CA . MET A 1 124 ? 5.055 8.491 5.146 1.00 94.88 124 MET A CA 1
ATOM 985 C C . MET A 1 124 ? 4.612 7.429 6.148 1.00 94.88 124 MET A C 1
ATOM 987 O O . MET A 1 124 ? 4.699 7.656 7.351 1.00 94.88 124 MET A O 1
ATOM 991 N N . TYR A 1 125 ? 4.202 6.263 5.651 1.00 95.38 125 TYR A N 1
ATOM 992 C CA . TYR A 1 125 ? 3.881 5.108 6.478 1.00 95.38 125 TYR A CA 1
ATOM 993 C C . TYR A 1 125 ? 5.084 4.676 7.327 1.00 95.38 125 TYR A C 1
ATOM 995 O O . TYR A 1 125 ? 4.978 4.640 8.552 1.00 95.38 125 TYR A O 1
ATOM 1003 N N . ASP A 1 126 ? 6.243 4.443 6.702 1.00 95.94 126 ASP A N 1
ATOM 1004 C CA . ASP A 1 126 ? 7.465 4.031 7.402 1.00 95.94 126 ASP A CA 1
ATOM 1005 C C . ASP A 1 126 ? 7.878 5.041 8.476 1.00 95.94 126 ASP A C 1
ATOM 1007 O O . ASP A 1 126 ? 8.254 4.642 9.577 1.00 95.94 126 ASP A O 1
ATOM 1011 N N . ALA A 1 127 ? 7.785 6.342 8.179 1.00 96.94 127 ALA A N 1
ATOM 1012 C CA . ALA A 1 127 ? 8.097 7.396 9.136 1.00 96.94 127 ALA A CA 1
ATOM 1013 C C . ALA A 1 127 ? 7.181 7.310 10.365 1.00 96.94 127 ALA A C 1
ATOM 1015 O O . ALA A 1 127 ? 7.664 7.255 11.493 1.00 96.94 127 ALA A O 1
ATOM 1016 N N . ILE A 1 128 ? 5.864 7.247 10.164 1.00 96.38 128 ILE A N 1
ATOM 1017 C CA . ILE A 1 128 ? 4.883 7.218 11.257 1.00 96.38 128 ILE A CA 1
ATOM 1018 C C . ILE A 1 128 ? 5.051 5.962 12.127 1.00 96.38 128 ILE A C 1
ATOM 1020 O O . ILE A 1 128 ? 5.080 6.057 13.356 1.00 96.38 128 ILE A O 1
ATOM 1024 N N . VAL A 1 129 ? 5.230 4.797 11.500 1.00 96.94 129 VAL A N 1
ATOM 1025 C CA . VAL A 1 129 ? 5.440 3.528 12.211 1.00 96.94 129 VAL A CA 1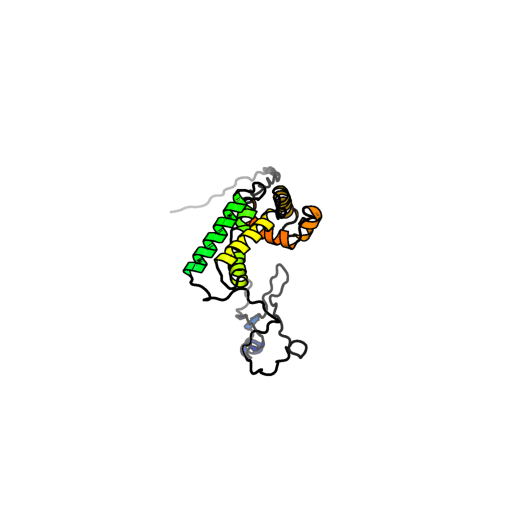
ATOM 1026 C C . VAL A 1 129 ? 6.772 3.524 12.960 1.00 96.94 129 VAL A C 1
ATOM 1028 O O . VAL A 1 129 ? 6.845 3.063 14.098 1.00 96.94 129 VAL A O 1
ATOM 1031 N N . THR A 1 130 ? 7.837 4.052 12.355 1.00 97.69 130 THR A N 1
ATOM 1032 C CA . THR A 1 130 ? 9.151 4.129 13.010 1.00 97.69 130 THR A CA 1
ATOM 1033 C C . THR A 1 130 ? 9.118 5.087 14.191 1.00 97.69 130 THR A C 1
ATOM 1035 O O . THR A 1 130 ? 9.650 4.767 15.251 1.00 97.69 130 THR A O 1
ATOM 1038 N N . LEU A 1 131 ? 8.429 6.222 14.057 1.00 97.69 131 LEU A N 1
ATOM 1039 C CA . LEU A 1 131 ? 8.215 7.154 15.156 1.00 97.69 131 LEU A CA 1
ATOM 1040 C C . LEU A 1 131 ? 7.512 6.475 16.336 1.00 97.69 131 LEU A C 1
ATOM 1042 O O . LEU A 1 131 ? 7.974 6.609 17.468 1.00 97.69 131 LEU A O 1
ATOM 1046 N N . HIS A 1 132 ? 6.455 5.700 16.073 1.00 97.19 132 HIS A N 1
ATOM 1047 C CA . HIS A 1 132 ? 5.767 4.926 17.105 1.00 97.19 132 HIS A CA 1
ATOM 1048 C C . HIS A 1 132 ? 6.704 3.915 17.787 1.00 97.19 132 HIS A C 1
ATOM 1050 O O . HIS A 1 132 ? 6.828 3.914 19.012 1.00 97.19 132 HIS A O 1
ATOM 1056 N N . LYS A 1 133 ? 7.434 3.115 16.999 1.00 96.81 133 LYS A N 1
ATOM 1057 C CA . LYS A 1 133 ? 8.395 2.110 17.496 1.00 96.81 133 LYS A CA 1
ATOM 1058 C C . LYS A 1 133 ? 9.533 2.716 18.318 1.00 96.81 133 LYS A C 1
ATOM 1060 O O . LYS A 1 133 ? 10.055 2.068 19.219 1.00 96.81 133 LYS A O 1
ATOM 1065 N N . CYS A 1 134 ? 9.903 3.961 18.035 1.00 97.44 134 CYS A N 1
ATOM 1066 C CA . CYS A 1 134 ? 10.908 4.713 18.782 1.00 97.44 134 CYS A CA 1
ATOM 1067 C C . CYS A 1 134 ? 10.333 5.454 20.002 1.00 97.44 134 CYS A C 1
ATOM 1069 O O . CYS A 1 134 ? 11.008 6.330 20.544 1.00 97.44 134 CYS A O 1
ATOM 1071 N N . GLY A 1 135 ? 9.102 5.144 20.429 1.00 96.25 135 GLY A N 1
ATOM 1072 C CA . GLY A 1 135 ? 8.462 5.789 21.578 1.00 96.25 135 GLY A CA 1
ATOM 1073 C C . GLY A 1 135 ? 8.229 7.284 21.363 1.00 96.25 135 GLY A C 1
ATOM 1074 O O . GLY A 1 135 ? 8.276 8.056 22.314 1.00 96.25 135 GLY A O 1
ATOM 1075 N N . TYR A 1 136 ? 8.032 7.695 20.108 1.00 97.25 136 TYR A N 1
ATOM 1076 C CA . TYR A 1 136 ? 7.886 9.086 19.675 1.00 97.25 136 TYR A CA 1
ATOM 1077 C C . TYR A 1 136 ? 9.098 9.989 19.942 1.00 97.25 136 TYR A C 1
ATOM 1079 O O . TYR A 1 136 ? 9.000 11.214 19.871 1.00 97.25 136 TYR A O 1
ATOM 1087 N N . ASN A 1 137 ? 10.276 9.404 20.174 1.00 96.38 137 ASN A N 1
ATOM 1088 C CA . ASN A 1 137 ? 11.527 10.150 20.192 1.00 96.38 137 ASN A CA 1
ATOM 1089 C C . ASN A 1 137 ? 11.988 10.440 18.753 1.00 96.38 137 ASN A C 1
ATOM 1091 O O . ASN A 1 137 ? 12.448 9.543 18.046 1.00 96.38 137 ASN A O 1
ATOM 1095 N N . VAL A 1 138 ? 11.880 11.702 18.329 1.00 95.88 138 VAL A N 1
ATOM 1096 C CA . VAL A 1 138 ? 12.177 12.139 16.953 1.00 95.88 138 VAL A CA 1
ATOM 1097 C C . VAL A 1 138 ? 13.621 11.840 16.540 1.00 95.88 138 VAL A C 1
ATOM 1099 O O . VAL A 1 138 ? 13.841 11.344 15.438 1.00 95.88 138 VAL A O 1
ATOM 1102 N N . ASN A 1 139 ? 14.603 12.093 17.408 1.00 94.94 139 ASN A N 1
ATOM 1103 C CA . ASN A 1 139 ? 16.016 11.883 17.077 1.00 94.94 139 ASN A CA 1
ATOM 1104 C C . ASN A 1 139 ? 16.308 10.398 16.841 1.00 94.94 139 ASN A C 1
ATOM 1106 O O . ASN A 1 139 ? 16.849 10.024 15.802 1.00 94.94 139 ASN A O 1
ATOM 1110 N N . HIS A 1 140 ? 15.843 9.547 17.758 1.00 97.12 140 HIS A N 1
ATOM 1111 C CA . HIS A 1 140 ? 15.986 8.101 17.629 1.00 97.12 140 HIS A CA 1
ATOM 1112 C C . HIS A 1 140 ? 15.246 7.565 16.391 1.00 97.12 140 HIS A C 1
ATOM 1114 O O . HIS A 1 140 ? 15.758 6.704 15.677 1.00 97.12 140 HIS A O 1
ATOM 1120 N N . ALA A 1 141 ? 14.069 8.118 16.082 1.00 97.62 141 ALA A N 1
ATOM 1121 C CA . ALA A 1 141 ? 13.299 7.740 14.904 1.00 97.62 141 ALA A CA 1
ATOM 1122 C C . ALA A 1 141 ? 13.985 8.135 13.584 1.00 97.62 141 ALA A C 1
ATOM 1124 O O . ALA A 1 141 ? 13.858 7.414 12.594 1.00 97.62 141 ALA A O 1
ATOM 1125 N N . ILE A 1 142 ? 14.717 9.256 13.542 1.00 96.25 142 ILE A N 1
ATOM 1126 C CA . ILE A 1 142 ? 15.517 9.656 12.371 1.00 96.25 142 ILE A CA 1
ATOM 1127 C C . ILE A 1 142 ? 16.674 8.677 12.157 1.00 96.25 142 ILE A C 1
ATOM 1129 O O . ILE A 1 142 ? 16.879 8.204 11.040 1.00 96.25 142 ILE A O 1
ATOM 1133 N N . GLU A 1 143 ? 17.409 8.335 13.216 1.00 96.00 143 GLU A N 1
ATOM 1134 C CA . GLU A 1 143 ? 18.513 7.370 13.145 1.00 96.00 143 GLU A CA 1
ATOM 1135 C C . GLU A 1 143 ? 18.032 5.989 12.682 1.00 96.00 143 GLU A C 1
ATOM 1137 O O . GLU A 1 143 ? 18.630 5.377 11.790 1.00 96.00 143 GLU A O 1
ATOM 1142 N N . ALA A 1 144 ? 16.910 5.520 13.236 1.00 96.94 144 ALA A N 1
ATOM 1143 C CA . ALA A 1 144 ? 16.287 4.259 12.851 1.00 96.94 144 ALA A CA 1
ATOM 1144 C C . ALA A 1 144 ? 15.855 4.254 11.374 1.00 96.94 144 ALA A C 1
ATOM 1146 O O . ALA A 1 144 ? 16.136 3.287 10.659 1.00 96.94 144 ALA A O 1
ATOM 1147 N N . MET A 1 145 ? 15.238 5.343 10.898 1.00 95.44 145 MET A N 1
ATOM 1148 C CA . MET A 1 145 ? 14.864 5.509 9.488 1.00 95.44 145 MET A CA 1
ATOM 1149 C C . MET A 1 145 ? 16.083 5.474 8.565 1.00 95.44 145 MET A C 1
ATOM 1151 O O . MET A 1 145 ? 16.086 4.721 7.594 1.00 95.44 145 MET A O 1
ATOM 1155 N N . ASN A 1 146 ? 17.144 6.219 8.888 1.00 93.25 146 ASN A N 1
ATOM 1156 C CA . ASN A 1 146 ? 18.358 6.259 8.069 1.00 93.25 146 ASN A CA 1
ATOM 1157 C C . ASN A 1 146 ? 19.004 4.871 7.951 1.00 93.25 146 ASN A C 1
ATOM 1159 O O . ASN A 1 146 ? 19.354 4.434 6.856 1.00 93.25 146 ASN A O 1
ATOM 1163 N N . LYS A 1 147 ? 19.086 4.127 9.059 1.00 92.88 147 LYS A N 1
ATOM 1164 C CA . LYS A 1 147 ? 19.609 2.753 9.064 1.00 92.88 147 LYS A CA 1
ATOM 1165 C C . LYS A 1 147 ? 18.743 1.795 8.241 1.00 92.88 147 LYS A C 1
ATOM 1167 O O . LYS A 1 147 ? 19.271 0.879 7.606 1.00 92.88 147 LYS A O 1
ATOM 1172 N N . ASN A 1 148 ? 17.422 1.972 8.263 1.00 90.94 148 ASN A N 1
ATOM 1173 C CA . ASN A 1 148 ? 16.508 1.190 7.434 1.00 90.94 148 ASN A CA 1
ATOM 1174 C C . ASN A 1 148 ? 16.713 1.497 5.943 1.00 90.94 148 ASN A C 1
ATOM 1176 O O . ASN A 1 148 ? 16.852 0.577 5.138 1.00 90.94 148 ASN A O 1
ATOM 1180 N N . ASP A 1 149 ? 16.828 2.775 5.589 1.00 90.19 149 ASP A N 1
ATOM 1181 C CA . ASP A 1 149 ? 17.046 3.217 4.212 1.00 90.19 149 ASP A CA 1
ATOM 1182 C C . ASP A 1 149 ? 18.399 2.736 3.665 1.00 90.19 149 ASP A C 1
ATOM 1184 O O . ASP A 1 149 ? 18.476 2.263 2.532 1.00 90.19 149 ASP A O 1
ATOM 1188 N N . GLU A 1 150 ? 19.458 2.740 4.478 1.00 88.12 150 GLU A N 1
ATOM 1189 C CA . GLU A 1 150 ? 20.752 2.154 4.106 1.00 88.12 150 GLU A CA 1
ATOM 1190 C C . GLU A 1 150 ? 20.659 0.657 3.786 1.00 88.12 150 GLU A C 1
ATOM 1192 O O . GLU A 1 150 ? 21.281 0.182 2.833 1.00 88.12 150 GLU A O 1
ATOM 1197 N N . ARG A 1 151 ? 19.893 -0.108 4.573 1.00 86.44 151 ARG A N 1
ATOM 1198 C CA . ARG A 1 151 ? 19.653 -1.536 4.306 1.00 86.44 151 ARG A CA 1
ATOM 1199 C C . ARG A 1 151 ? 18.836 -1.721 3.034 1.00 86.44 151 ARG A C 1
ATOM 1201 O O . ARG A 1 151 ? 19.171 -2.568 2.211 1.00 86.44 151 ARG A O 1
ATOM 1208 N N . MET A 1 152 ? 17.802 -0.904 2.864 1.00 84.06 152 MET A N 1
ATOM 1209 C CA . MET A 1 152 ? 16.917 -0.927 1.705 1.00 84.06 152 MET A CA 1
ATOM 1210 C C . MET A 1 152 ? 17.672 -0.642 0.404 1.00 84.06 152 MET A C 1
ATOM 1212 O O . MET A 1 152 ? 17.413 -1.295 -0.599 1.00 84.06 152 MET A O 1
ATOM 1216 N N . LEU A 1 153 ? 18.629 0.289 0.417 1.00 80.25 153 LEU A N 1
ATOM 1217 C CA . LEU A 1 153 ? 19.445 0.636 -0.752 1.00 80.25 153 LEU A CA 1
ATOM 1218 C C . LEU A 1 153 ? 20.508 -0.414 -1.095 1.00 80.25 153 LEU A C 1
ATOM 1220 O O . LEU A 1 153 ? 20.970 -0.452 -2.233 1.00 80.25 153 LEU A O 1
ATOM 1224 N N . LYS A 1 154 ? 20.906 -1.245 -0.125 1.00 80.12 154 LYS A N 1
ATOM 1225 C CA . LYS A 1 154 ? 21.798 -2.396 -0.345 1.00 80.12 154 LYS A CA 1
ATOM 1226 C C . LYS A 1 154 ? 21.050 -3.620 -0.874 1.00 80.12 154 LYS A C 1
ATOM 1228 O O . LYS A 1 154 ? 21.667 -4.467 -1.516 1.00 80.12 154 LYS A O 1
ATOM 1233 N N . ALA A 1 155 ? 19.753 -3.734 -0.592 1.00 71.81 155 ALA A N 1
ATOM 1234 C CA . ALA A 1 155 ? 18.917 -4.775 -1.173 1.00 71.81 155 ALA A CA 1
ATOM 1235 C C . ALA A 1 155 ? 18.760 -4.540 -2.685 1.00 71.81 155 ALA A C 1
ATOM 1237 O O . ALA A 1 155 ? 18.677 -3.402 -3.147 1.00 71.81 155 ALA A O 1
ATOM 1238 N N . THR A 1 156 ? 18.741 -5.621 -3.467 1.00 61.81 156 THR A N 1
ATOM 1239 C CA . THR A 1 156 ? 18.549 -5.553 -4.922 1.00 61.81 156 THR A CA 1
ATOM 1240 C C . THR A 1 156 ? 17.250 -4.824 -5.263 1.00 61.81 156 THR A C 1
ATOM 1242 O O . THR A 1 156 ? 16.249 -4.995 -4.567 1.00 61.81 156 THR A O 1
ATOM 1245 N N . ASN A 1 157 ? 17.258 -4.032 -6.342 1.00 67.19 157 ASN A N 1
ATOM 1246 C CA . ASN A 1 157 ? 16.076 -3.290 -6.787 1.00 67.19 157 ASN A CA 1
ATOM 1247 C C . ASN A 1 157 ? 14.870 -4.214 -6.934 1.00 67.19 157 ASN A C 1
ATOM 1249 O O . ASN A 1 157 ? 14.982 -5.304 -7.497 1.00 67.19 157 ASN A O 1
ATOM 1253 N N . PHE A 1 158 ? 13.716 -3.733 -6.473 1.00 72.44 158 PHE A N 1
ATOM 1254 C CA . PHE A 1 158 ? 12.465 -4.481 -6.528 1.00 72.44 158 PHE A CA 1
ATOM 1255 C C . PHE A 1 158 ? 12.075 -4.800 -7.970 1.00 72.44 158 PHE A C 1
ATOM 1257 O O . PHE A 1 158 ? 11.548 -5.867 -8.244 1.00 72.44 158 PHE A O 1
ATOM 1264 N N . MET A 1 159 ? 12.367 -3.895 -8.911 1.00 84.00 159 MET A N 1
ATOM 1265 C CA . MET A 1 159 ? 12.178 -4.142 -10.335 1.00 84.00 159 MET A CA 1
ATOM 1266 C C . MET A 1 159 ? 13.266 -3.476 -11.174 1.00 84.00 159 MET A C 1
ATOM 1268 O O . MET A 1 159 ? 13.405 -2.254 -11.199 1.00 84.00 159 MET A O 1
ATOM 1272 N N . SER A 1 160 ? 14.005 -4.283 -11.939 1.00 85.50 160 SER A N 1
ATOM 1273 C CA . SER A 1 160 ? 14.951 -3.756 -12.924 1.00 85.50 160 SER A CA 1
ATOM 1274 C C . SER A 1 160 ? 14.226 -3.095 -14.105 1.00 85.50 160 SER A C 1
ATOM 1276 O O . SER A 1 160 ? 13.060 -3.382 -14.401 1.00 85.50 160 SER A O 1
ATOM 1278 N N . ALA A 1 161 ? 14.931 -2.232 -14.844 1.00 84.75 161 ALA A N 1
ATOM 1279 C CA . ALA A 1 161 ? 14.393 -1.633 -16.067 1.00 84.75 161 ALA A CA 1
ATOM 1280 C C . ALA A 1 161 ? 13.987 -2.696 -17.109 1.00 84.75 161 ALA A C 1
ATOM 1282 O O . ALA A 1 161 ? 13.007 -2.516 -17.837 1.00 84.75 161 ALA A O 1
ATOM 1283 N N . ASP A 1 162 ? 14.704 -3.820 -17.171 1.00 89.31 162 ASP A N 1
ATOM 1284 C CA . ASP A 1 162 ? 14.377 -4.919 -18.079 1.00 89.31 162 ASP A CA 1
ATOM 1285 C C . ASP A 1 162 ? 13.179 -5.732 -17.607 1.00 89.31 162 ASP A C 1
ATOM 1287 O O . ASP A 1 162 ? 12.341 -6.122 -18.428 1.00 89.31 162 ASP A O 1
ATOM 1291 N N . ASP A 1 163 ? 13.030 -5.924 -16.300 1.00 92.62 163 ASP A N 1
ATOM 1292 C CA . ASP A 1 163 ? 11.836 -6.551 -15.753 1.00 92.62 163 ASP A CA 1
ATOM 1293 C C . ASP A 1 163 ? 10.602 -5.680 -15.994 1.00 92.62 163 ASP A C 1
ATOM 1295 O O . ASP A 1 163 ? 9.557 -6.205 -16.371 1.00 92.62 163 ASP A O 1
ATOM 1299 N N . ALA A 1 164 ? 10.717 -4.349 -15.915 1.00 90.56 164 ALA A N 1
ATOM 1300 C CA . ALA A 1 164 ? 9.615 -3.438 -16.238 1.00 90.56 164 ALA A CA 1
ATOM 1301 C C . ALA A 1 164 ? 9.178 -3.570 -17.710 1.00 90.56 164 ALA A C 1
ATOM 1303 O O . ALA A 1 164 ? 7.981 -3.598 -18.016 1.00 90.56 164 ALA A O 1
ATOM 1304 N N . LYS A 1 165 ? 10.134 -3.741 -18.636 1.00 91.31 165 LYS A N 1
ATOM 1305 C CA . LYS A 1 165 ? 9.840 -4.028 -20.054 1.00 91.31 165 LYS A CA 1
ATOM 1306 C C . LYS A 1 165 ? 9.168 -5.392 -20.227 1.00 91.31 165 LYS A C 1
ATOM 1308 O O . LYS A 1 165 ? 8.206 -5.513 -20.989 1.00 91.31 165 LYS A O 1
ATOM 1313 N N . LYS A 1 166 ? 9.661 -6.439 -19.551 1.00 95.19 166 LYS A N 1
ATOM 1314 C CA . LYS A 1 166 ? 9.040 -7.778 -19.552 1.00 95.19 166 LYS A CA 1
ATOM 1315 C C . LYS A 1 166 ? 7.616 -7.720 -18.999 1.00 95.19 166 LYS A C 1
ATOM 1317 O O . LYS A 1 166 ? 6.716 -8.262 -19.633 1.00 95.19 166 LYS A O 1
ATOM 1322 N N . PHE A 1 167 ? 7.394 -6.991 -17.910 1.00 95.06 167 PHE A N 1
ATOM 1323 C CA . PHE A 1 167 ? 6.082 -6.781 -17.310 1.00 95.06 167 PHE A CA 1
ATOM 1324 C C . PHE A 1 167 ? 5.107 -6.119 -18.290 1.00 95.06 167 PHE A C 1
ATOM 1326 O O . PHE A 1 167 ? 4.027 -6.653 -18.540 1.00 95.06 167 PHE A O 1
ATOM 1333 N N . ALA A 1 168 ? 5.502 -5.008 -18.921 1.00 93.62 168 ALA A N 1
ATOM 1334 C CA . ALA A 1 168 ? 4.665 -4.316 -19.903 1.00 93.62 168 ALA A CA 1
ATOM 1335 C C . ALA A 1 168 ? 4.306 -5.218 -21.103 1.00 93.62 168 ALA A C 1
ATOM 1337 O O . ALA A 1 168 ? 3.158 -5.228 -21.560 1.00 93.62 168 ALA A O 1
ATOM 1338 N N . ARG A 1 169 ? 5.261 -6.032 -21.585 1.00 94.69 169 ARG A N 1
ATOM 1339 C CA . ARG A 1 169 ? 4.998 -7.066 -22.606 1.00 94.69 169 ARG A CA 1
ATOM 1340 C C . ARG A 1 169 ? 4.011 -8.120 -22.104 1.00 94.69 169 ARG A C 1
ATOM 1342 O O . ARG A 1 169 ? 3.080 -8.465 -22.829 1.00 94.69 169 ARG A O 1
ATOM 1349 N N . GLY A 1 170 ? 4.175 -8.576 -20.866 1.00 96.38 170 GLY A N 1
ATOM 1350 C CA . GLY A 1 170 ? 3.275 -9.514 -20.204 1.00 96.38 170 GLY A CA 1
ATOM 1351 C C . GLY A 1 170 ? 1.844 -9.000 -20.122 1.00 96.38 170 GLY A C 1
ATOM 1352 O O . GLY A 1 170 ? 0.927 -9.700 -20.537 1.00 96.38 170 GLY A O 1
ATOM 1353 N N . ILE A 1 171 ? 1.645 -7.750 -19.695 1.00 96.06 171 ILE A N 1
ATOM 1354 C CA . ILE A 1 171 ? 0.321 -7.110 -19.658 1.00 96.06 171 ILE A CA 1
ATOM 1355 C C . ILE A 1 171 ? -0.307 -7.046 -21.055 1.00 96.06 171 ILE A C 1
ATOM 1357 O O . ILE A 1 171 ? -1.501 -7.302 -21.213 1.00 96.06 171 ILE A O 1
ATOM 1361 N N . LYS A 1 172 ? 0.485 -6.732 -22.088 1.00 93.25 172 LYS A N 1
ATOM 1362 C CA . LYS A 1 172 ? -0.003 -6.671 -23.473 1.00 93.25 172 LYS A CA 1
ATOM 1363 C C . LYS A 1 172 ? -0.442 -8.041 -24.003 1.00 93.25 172 LYS A C 1
ATOM 1365 O O . LYS A 1 172 ? -1.398 -8.101 -24.769 1.00 93.25 172 LYS A O 1
ATOM 1370 N N . MET A 1 173 ? 0.253 -9.109 -23.618 1.00 95.56 173 MET A N 1
ATOM 1371 C CA . MET A 1 173 ? 0.041 -10.459 -24.145 1.00 95.56 173 MET A CA 1
ATOM 1372 C C . MET A 1 173 ? -0.972 -11.278 -23.330 1.00 95.56 173 MET A C 1
ATOM 1374 O O . MET A 1 173 ? -1.787 -11.996 -23.902 1.00 95.56 173 MET A O 1
ATOM 1378 N N . TYR A 1 174 ? -0.943 -11.159 -22.002 1.00 96.50 174 TYR A N 1
ATOM 1379 C CA . TYR A 1 174 ? -1.720 -11.982 -21.066 1.00 96.50 174 TYR A CA 1
ATOM 1380 C C . TYR A 1 174 ? -2.762 -11.196 -20.263 1.00 96.50 174 TYR A C 1
ATOM 1382 O O . TYR A 1 174 ? -3.470 -11.777 -19.438 1.00 96.50 174 TYR A O 1
ATOM 1390 N N . GLY A 1 175 ? -2.877 -9.883 -20.472 1.00 94.62 175 GLY A N 1
ATOM 1391 C CA . GLY A 1 175 ? -3.743 -9.037 -19.657 1.00 94.62 175 GLY A CA 1
ATOM 1392 C C . GLY A 1 175 ? -3.291 -9.023 -18.195 1.00 94.62 175 GLY A C 1
ATOM 1393 O O . GLY A 1 175 ? -2.102 -9.057 -17.901 1.00 94.62 175 GLY A O 1
ATOM 1394 N N . LYS A 1 176 ? -4.240 -8.992 -17.253 1.00 96.44 176 LYS A N 1
ATOM 1395 C CA . LYS A 1 176 ? -3.958 -8.965 -15.802 1.00 96.44 176 LYS A CA 1
ATOM 1396 C C . LYS A 1 176 ? -3.728 -10.358 -15.198 1.00 96.44 176 LYS A C 1
ATOM 1398 O O . LYS A 1 176 ? -3.959 -10.564 -14.010 1.00 96.44 176 LYS A O 1
ATOM 1403 N N . ASN A 1 177 ? -3.314 -11.337 -16.002 1.00 97.25 177 ASN A N 1
ATOM 1404 C CA . ASN A 1 177 ? -2.973 -12.663 -15.498 1.00 97.25 177 ASN A CA 1
ATOM 1405 C C . ASN A 1 177 ? -1.549 -12.657 -14.916 1.00 97.25 177 ASN A C 1
ATOM 1407 O O . ASN A 1 177 ? -0.595 -13.104 -15.553 1.00 97.25 177 ASN A O 1
ATOM 1411 N N . PHE A 1 178 ? -1.410 -12.126 -13.698 1.00 97.62 178 PHE A N 1
ATOM 1412 C CA . PHE A 1 178 ? -0.115 -11.976 -13.025 1.00 97.62 178 PHE A CA 1
ATOM 1413 C C . PHE A 1 178 ? 0.585 -13.312 -12.760 1.00 97.62 178 PHE A C 1
ATOM 1415 O O . PHE A 1 178 ? 1.808 -13.370 -12.825 1.00 97.62 178 PHE A O 1
ATOM 1422 N N . LEU A 1 179 ? -0.168 -14.397 -12.545 1.00 97.62 179 LEU A N 1
ATOM 1423 C CA . LEU A 1 179 ? 0.400 -15.742 -12.394 1.00 97.62 179 LEU A CA 1
ATOM 1424 C C . LEU A 1 179 ? 1.102 -16.203 -13.676 1.00 97.62 179 LEU A C 1
ATOM 1426 O O . LEU A 1 179 ? 2.214 -16.727 -13.620 1.00 97.62 179 LEU A O 1
ATOM 1430 N N . LYS A 1 180 ? 0.483 -15.970 -14.839 1.00 97.75 180 LYS A N 1
ATOM 1431 C CA . LYS A 1 180 ? 1.081 -16.310 -16.134 1.00 97.75 180 LYS A CA 1
ATOM 1432 C C . LYS A 1 180 ? 2.277 -15.415 -16.464 1.00 97.75 180 LYS A C 1
ATOM 1434 O O . LYS A 1 180 ? 3.295 -15.912 -16.934 1.00 97.75 180 LYS A O 1
ATOM 1439 N N . ILE A 1 181 ? 2.185 -14.116 -16.162 1.00 97.88 181 ILE A N 1
ATOM 1440 C CA . ILE A 1 181 ? 3.296 -13.167 -16.341 1.00 97.88 181 ILE A CA 1
ATOM 1441 C C . ILE A 1 181 ? 4.496 -13.559 -15.469 1.00 97.88 181 ILE A C 1
ATOM 1443 O O . ILE A 1 181 ? 5.607 -13.616 -15.990 1.00 97.88 181 ILE A O 1
ATOM 1447 N N . LYS A 1 182 ? 4.278 -13.886 -14.186 1.00 97.31 182 LYS A N 1
ATOM 1448 C CA . LYS A 1 182 ? 5.314 -14.442 -13.301 1.00 97.31 182 LYS A CA 1
ATOM 1449 C C . LYS A 1 182 ? 5.955 -15.667 -13.944 1.00 97.31 182 LYS A C 1
ATOM 1451 O O . LYS A 1 182 ? 7.149 -15.667 -14.213 1.00 97.31 182 LYS A O 1
ATOM 1456 N N . LYS A 1 183 ? 5.146 -16.687 -14.249 1.00 97.44 183 LYS A N 1
ATOM 1457 C CA . LYS A 1 183 ? 5.635 -17.985 -14.732 1.00 97.44 183 LYS A CA 1
ATOM 1458 C C . LYS A 1 183 ? 6.489 -17.876 -15.997 1.00 97.44 183 LYS A C 1
ATOM 1460 O O . LYS A 1 183 ? 7.477 -18.589 -16.115 1.00 97.44 183 LYS A O 1
ATOM 1465 N N . GLU A 1 184 ? 6.095 -17.030 -16.945 1.00 97.56 184 GLU A N 1
ATOM 1466 C CA . GLU A 1 184 ? 6.704 -17.025 -18.281 1.00 97.56 184 GLU A CA 1
ATOM 1467 C C . GLU A 1 184 ? 7.703 -15.890 -18.518 1.00 97.56 184 GLU A C 1
ATOM 1469 O O . GLU A 1 184 ? 8.562 -16.011 -19.387 1.00 97.56 184 GLU A O 1
ATOM 1474 N N . LEU A 1 185 ? 7.600 -14.777 -17.785 1.00 96.69 185 LEU A N 1
ATOM 1475 C CA . LEU A 1 185 ? 8.407 -13.580 -18.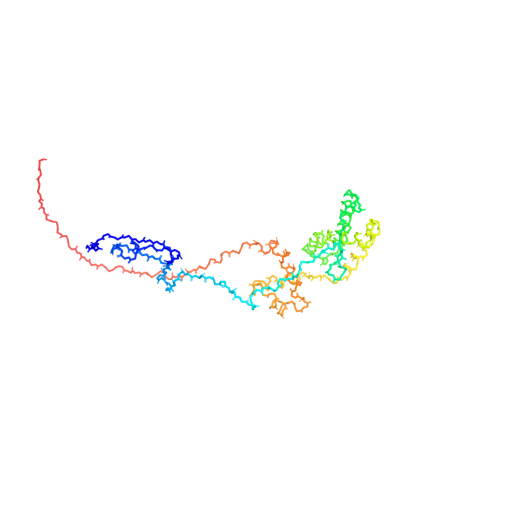044 1.00 96.69 185 LEU A CA 1
ATOM 1476 C C . LEU A 1 185 ? 9.201 -13.111 -16.825 1.00 96.69 185 LEU A C 1
ATOM 1478 O O . LEU A 1 185 ? 10.257 -12.508 -16.999 1.00 96.69 185 LEU A O 1
ATOM 1482 N N . LEU A 1 186 ? 8.700 -13.343 -15.611 1.00 96.00 186 LEU A N 1
ATOM 1483 C CA . LEU A 1 186 ? 9.256 -12.795 -14.372 1.00 96.00 186 LEU A CA 1
ATOM 1484 C C . LEU A 1 186 ? 9.298 -13.864 -13.263 1.00 96.00 186 LEU A C 1
ATOM 1486 O O . LEU A 1 186 ? 8.649 -13.691 -12.234 1.00 96.00 186 LEU A O 1
ATOM 1490 N N . PRO A 1 187 ? 10.036 -14.979 -13.450 1.00 95.75 187 PRO A N 1
ATOM 1491 C CA . PRO A 1 187 ? 9.989 -16.125 -12.535 1.00 95.75 187 PRO A CA 1
ATOM 1492 C C . PRO A 1 187 ? 10.606 -15.845 -11.158 1.00 95.75 187 PRO A C 1
ATOM 1494 O O . PRO A 1 187 ? 10.307 -16.562 -10.209 1.00 95.75 187 PRO A O 1
ATOM 1497 N N . HIS A 1 188 ? 11.446 -14.812 -11.052 1.00 92.88 188 HIS A N 1
ATOM 1498 C CA . HIS A 1 188 ? 12.090 -14.385 -9.807 1.00 92.88 188 HIS A CA 1
ATOM 1499 C C . HIS A 1 188 ? 11.262 -13.390 -8.988 1.00 92.88 188 HIS A C 1
ATOM 1501 O O . HIS A 1 188 ? 11.695 -13.011 -7.909 1.00 92.88 188 HIS A O 1
ATOM 1507 N N . HIS A 1 189 ? 10.105 -12.965 -9.501 1.00 92.81 189 HIS A N 1
ATOM 1508 C CA . HIS A 1 189 ? 9.206 -12.036 -8.820 1.00 92.81 189 HIS A CA 1
ATOM 1509 C C . HIS A 1 189 ? 7.981 -12.779 -8.316 1.00 92.81 189 HIS A C 1
ATOM 1511 O O . HIS A 1 189 ? 7.412 -13.616 -9.020 1.00 92.81 189 HIS A O 1
ATOM 1517 N N . GLU A 1 190 ? 7.523 -12.449 -7.121 1.00 93.81 190 GLU A N 1
ATOM 1518 C CA . GLU A 1 190 ? 6.290 -12.984 -6.576 1.00 93.81 190 GLU A CA 1
ATOM 1519 C C . GLU A 1 190 ? 5.053 -12.332 -7.190 1.00 93.81 190 GLU A C 1
ATOM 1521 O O . GLU A 1 190 ? 5.066 -11.209 -7.694 1.00 93.81 190 GLU A O 1
ATOM 1526 N N . ARG A 1 191 ? 3.927 -13.058 -7.163 1.00 95.19 191 ARG A N 1
ATOM 1527 C CA . ARG A 1 191 ? 2.669 -12.560 -7.748 1.00 95.19 191 ARG A CA 1
ATOM 1528 C C . ARG A 1 191 ? 2.289 -11.2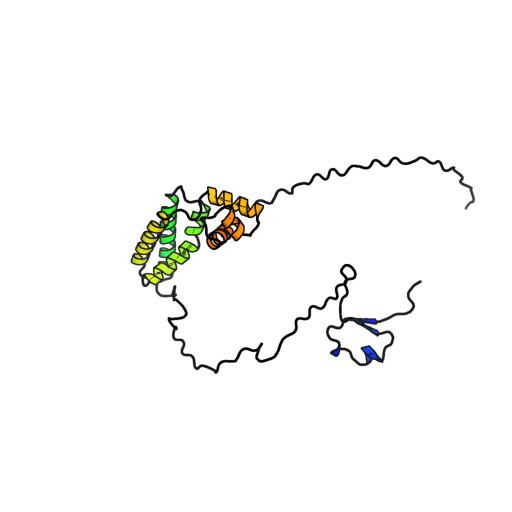09 -7.141 1.00 95.19 191 ARG A C 1
ATOM 1530 O O . ARG A 1 191 ? 1.856 -10.316 -7.865 1.00 95.19 191 ARG A O 1
ATOM 1537 N N . ASP A 1 192 ? 2.434 -11.086 -5.829 1.00 94.56 192 ASP A N 1
ATOM 1538 C CA . ASP A 1 192 ? 2.008 -9.903 -5.083 1.00 94.56 192 ASP A CA 1
ATOM 1539 C C . ASP A 1 192 ? 2.895 -8.698 -5.387 1.00 94.56 192 ASP A C 1
ATOM 1541 O O . ASP A 1 192 ? 2.385 -7.587 -5.523 1.00 94.56 192 ASP A O 1
ATOM 1545 N N . GLU A 1 193 ? 4.181 -8.934 -5.646 1.00 92.19 193 GLU A N 1
ATOM 1546 C CA . GLU A 1 193 ? 5.119 -7.916 -6.119 1.00 92.19 193 GLU A CA 1
ATOM 1547 C C . GLU A 1 193 ? 4.695 -7.379 -7.493 1.00 92.19 193 GLU A C 1
ATOM 1549 O O . GLU A 1 193 ? 4.614 -6.168 -7.707 1.00 92.19 193 GLU A O 1
ATOM 1554 N N . LEU A 1 194 ? 4.303 -8.268 -8.413 1.00 95.12 194 LEU A N 1
ATOM 1555 C CA . LEU A 1 194 ? 3.796 -7.870 -9.731 1.00 95.12 194 LEU A CA 1
ATOM 1556 C C . LEU A 1 194 ? 2.472 -7.098 -9.647 1.00 95.12 194 LEU A C 1
ATOM 1558 O O . LEU A 1 194 ? 2.234 -6.182 -10.439 1.00 95.12 194 LEU A O 1
ATOM 1562 N N . VAL A 1 195 ? 1.601 -7.455 -8.699 1.00 95.44 195 VAL A N 1
ATOM 1563 C CA . VAL A 1 195 ? 0.350 -6.728 -8.442 1.00 95.44 195 VAL A CA 1
ATOM 1564 C C . VAL A 1 195 ? 0.649 -5.341 -7.873 1.00 95.44 195 VAL A C 1
ATOM 1566 O O . VAL A 1 195 ? 0.073 -4.357 -8.339 1.00 95.44 195 VAL A O 1
ATOM 1569 N N . GLN A 1 196 ? 1.564 -5.231 -6.913 1.00 91.56 196 GLN A N 1
ATOM 1570 C CA . GLN A 1 196 ? 1.985 -3.949 -6.353 1.00 91.56 196 GLN A CA 1
ATOM 1571 C C . GLN A 1 196 ? 2.597 -3.054 -7.438 1.00 91.56 196 GLN A C 1
ATOM 1573 O O . GLN A 1 196 ? 2.167 -1.908 -7.615 1.00 91.56 196 GLN A O 1
ATOM 1578 N N . PHE A 1 197 ? 3.509 -3.606 -8.246 1.00 91.88 197 PHE A N 1
ATOM 1579 C CA . PHE A 1 197 ? 4.105 -2.909 -9.380 1.00 91.88 197 PHE A CA 1
ATOM 1580 C C . PHE A 1 197 ? 3.051 -2.441 -10.386 1.00 91.88 197 PHE A C 1
ATOM 1582 O O . PHE A 1 197 ? 3.091 -1.293 -10.827 1.00 91.88 197 PHE A O 1
ATOM 1589 N N . TYR A 1 198 ? 2.060 -3.279 -10.715 1.00 93.75 198 TYR A N 1
ATOM 1590 C CA . TYR A 1 198 ? 0.979 -2.935 -11.645 1.00 93.75 198 TYR A CA 1
ATOM 1591 C C . TYR A 1 198 ? 0.269 -1.629 -11.272 1.00 93.75 198 TYR A C 1
ATOM 1593 O O . TYR A 1 198 ? -0.013 -0.800 -12.143 1.00 93.75 198 TYR A O 1
ATOM 1601 N N . TYR A 1 199 ? -0.047 -1.442 -9.990 1.00 92.06 199 TYR A N 1
ATOM 1602 C CA . TYR A 1 199 ? -0.799 -0.275 -9.534 1.00 92.06 199 TYR A CA 1
ATOM 1603 C C . TYR A 1 199 ? 0.019 1.022 -9.566 1.00 92.06 199 TYR A C 1
ATOM 1605 O O . TYR A 1 199 ? -0.573 2.090 -9.761 1.00 92.06 199 TYR A O 1
ATOM 1613 N N . GLY A 1 200 ? 1.348 0.936 -9.456 1.00 89.06 200 GLY A N 1
ATOM 1614 C CA . GLY A 1 200 ? 2.258 2.037 -9.780 1.00 89.06 200 GLY A CA 1
ATOM 1615 C C . GLY A 1 200 ? 2.366 2.253 -11.292 1.00 89.06 200 GLY A C 1
ATOM 1616 O O . GLY A 1 200 ? 2.103 3.345 -11.799 1.00 89.06 200 GLY A O 1
ATOM 1617 N N . TRP A 1 201 ? 2.648 1.182 -12.037 1.00 90.56 201 TRP A N 1
ATOM 1618 C CA . TRP A 1 201 ? 2.880 1.208 -13.479 1.00 90.56 201 TRP A CA 1
ATOM 1619 C C . TRP A 1 201 ? 1.689 1.732 -14.281 1.00 90.56 201 TRP A C 1
ATOM 1621 O O . TRP A 1 201 ? 1.880 2.506 -15.220 1.00 90.56 201 TRP A O 1
ATOM 1631 N N . LYS A 1 202 ? 0.449 1.397 -13.900 1.00 91.31 202 LYS A N 1
ATOM 1632 C CA . LYS A 1 202 ? -0.758 1.825 -14.630 1.00 91.31 202 LYS A CA 1
ATOM 1633 C C . LYS A 1 202 ? -0.955 3.349 -14.674 1.00 91.31 202 LYS A C 1
ATOM 1635 O O . LYS A 1 202 ? -1.751 3.825 -15.477 1.00 91.31 202 LYS A O 1
ATOM 1640 N N . LYS A 1 203 ? -0.272 4.097 -13.797 1.00 88.56 203 LYS A N 1
ATOM 1641 C CA . LYS A 1 203 ? -0.293 5.569 -13.751 1.00 88.56 203 LYS A CA 1
ATOM 1642 C C . LYS A 1 203 ? 0.719 6.201 -14.714 1.00 88.56 203 LYS A C 1
ATOM 1644 O O . LYS A 1 203 ? 0.674 7.404 -14.945 1.00 88.56 203 LYS A O 1
ATOM 1649 N N . THR A 1 204 ? 1.638 5.416 -15.274 1.00 85.25 204 THR A N 1
ATOM 1650 C CA . THR A 1 204 ? 2.656 5.925 -16.196 1.00 85.25 204 THR A CA 1
ATOM 1651 C C . THR A 1 204 ? 2.092 6.254 -17.572 1.00 85.25 204 THR A C 1
ATOM 1653 O O . THR A 1 204 ? 1.036 5.768 -17.991 1.00 85.25 204 THR A O 1
ATOM 1656 N N . ARG A 1 205 ? 2.859 7.046 -18.329 1.00 82.88 205 ARG A N 1
ATOM 1657 C CA . ARG A 1 205 ? 2.567 7.355 -19.734 1.00 82.88 205 ARG A CA 1
ATOM 1658 C C . ARG A 1 205 ? 2.483 6.090 -20.590 1.00 82.88 205 ARG A C 1
ATOM 1660 O O . ARG A 1 205 ? 1.642 6.020 -21.479 1.00 82.88 205 ARG A O 1
ATOM 1667 N N . ASP A 1 206 ? 3.306 5.083 -20.310 1.00 78.25 206 ASP A N 1
ATOM 1668 C CA . ASP A 1 206 ? 3.337 3.838 -21.088 1.00 78.25 206 ASP A CA 1
ATOM 1669 C C . ASP A 1 206 ? 2.043 3.028 -20.961 1.00 78.25 206 ASP A C 1
ATOM 1671 O O . ASP A 1 206 ? 1.624 2.385 -21.923 1.00 78.25 206 ASP A O 1
ATOM 1675 N N . ALA A 1 207 ? 1.371 3.106 -19.810 1.00 83.88 207 ALA A N 1
ATOM 1676 C CA . ALA A 1 207 ? 0.088 2.448 -19.579 1.00 83.88 207 ALA A CA 1
ATOM 1677 C C . ALA A 1 207 ? -1.118 3.247 -20.103 1.00 83.88 207 ALA A C 1
ATOM 1679 O O . ALA A 1 207 ? -2.137 2.662 -20.469 1.00 83.88 207 ALA A O 1
ATOM 1680 N N . THR A 1 208 ? -1.016 4.578 -20.116 1.00 82.06 208 THR A N 1
ATOM 1681 C CA . THR A 1 208 ? -2.123 5.504 -20.420 1.00 82.06 208 THR A CA 1
ATOM 1682 C C . THR A 1 208 ? -2.156 5.983 -21.868 1.00 82.06 208 THR A C 1
ATOM 1684 O O . THR A 1 208 ? -3.144 6.594 -22.275 1.00 82.06 208 THR A O 1
ATOM 1687 N N . ARG A 1 209 ? -1.121 5.697 -22.674 1.00 72.44 209 ARG A N 1
ATOM 1688 C CA . ARG A 1 209 ? -1.137 5.998 -24.113 1.00 72.44 209 ARG A CA 1
ATOM 1689 C C . ARG A 1 209 ? -2.383 5.367 -24.753 1.00 72.44 209 ARG A C 1
ATOM 1691 O O . ARG A 1 209 ? -2.519 4.139 -24.708 1.00 72.44 209 ARG A O 1
ATOM 1698 N N . PRO A 1 210 ? -3.277 6.166 -25.369 1.00 61.91 210 PRO A N 1
ATOM 1699 C CA . PRO A 1 210 ? -4.417 5.615 -26.081 1.00 61.91 210 PRO A CA 1
ATOM 1700 C C . PRO A 1 210 ? -3.881 4.687 -27.165 1.00 61.91 210 PRO A C 1
ATOM 1702 O O . PRO A 1 210 ? -2.992 5.061 -27.935 1.00 61.91 210 PRO A O 1
ATOM 1705 N N . LYS A 1 211 ? -4.383 3.449 -27.191 1.00 62.88 211 LYS A N 1
ATOM 1706 C CA . LYS A 1 211 ? -4.037 2.504 -28.252 1.00 62.88 211 LYS A CA 1
ATOM 1707 C C . LYS A 1 211 ? -4.378 3.196 -29.575 1.00 62.88 211 LYS A C 1
ATOM 1709 O O . LYS A 1 211 ? -5.542 3.574 -29.731 1.00 62.88 211 LYS A O 1
ATOM 1714 N N . PRO A 1 212 ? -3.427 3.390 -30.509 1.00 58.81 212 PRO A N 1
ATOM 1715 C CA . PRO A 1 212 ? -3.802 3.828 -31.841 1.00 58.81 212 PRO A CA 1
ATOM 1716 C C . PRO A 1 212 ? -4.833 2.822 -32.338 1.00 58.81 212 PRO A C 1
ATOM 1718 O O . PRO A 1 212 ? -4.586 1.614 -32.299 1.00 58.81 212 PRO A O 1
ATOM 1721 N N . LEU A 1 213 ? -6.016 3.317 -32.703 1.00 55.03 213 LEU A N 1
ATOM 1722 C CA . LEU A 1 213 ? -7.039 2.490 -33.318 1.00 55.03 213 LEU A CA 1
ATOM 1723 C C . LEU A 1 213 ? -6.364 1.843 -34.522 1.00 55.03 213 LEU A C 1
ATOM 1725 O O . LEU A 1 213 ? -6.014 2.523 -35.487 1.00 55.03 213 LEU A O 1
ATOM 1729 N N . THR A 1 214 ? -6.118 0.537 -34.447 1.00 53.75 214 THR A N 1
ATOM 1730 C CA . THR A 1 214 ? -5.738 -0.246 -35.612 1.00 53.75 214 THR A CA 1
ATOM 1731 C C . THR A 1 214 ? -6.898 -0.113 -36.572 1.00 53.75 214 THR A C 1
ATOM 1733 O O . THR A 1 214 ? -7.921 -0.778 -36.418 1.00 53.75 214 THR A O 1
ATOM 1736 N N . ARG A 1 215 ? -6.769 0.805 -37.530 1.00 49.75 215 ARG A N 1
ATOM 1737 C CA . ARG A 1 215 ? -7.657 0.897 -38.674 1.00 49.75 215 ARG A CA 1
ATOM 1738 C C . ARG A 1 215 ? -7.454 -0.406 -39.432 1.00 49.75 215 ARG A C 1
ATOM 1740 O O . ARG A 1 215 ? -6.543 -0.508 -40.249 1.00 49.75 215 ARG A O 1
ATOM 1747 N N . GLN A 1 216 ? -8.253 -1.426 -39.113 1.00 51.16 216 GLN A N 1
ATOM 1748 C CA . GLN A 1 216 ? -8.416 -2.552 -40.014 1.00 51.16 216 GLN A CA 1
ATOM 1749 C C . GLN A 1 216 ? -8.924 -1.946 -41.315 1.00 51.16 216 GLN A C 1
ATOM 1751 O O . GLN A 1 216 ? -10.053 -1.466 -41.419 1.00 51.16 216 GLN A O 1
ATOM 1756 N N . ARG A 1 217 ? -8.021 -1.851 -42.287 1.00 41.53 217 ARG A N 1
ATOM 1757 C CA . ARG A 1 217 ? -8.361 -1.510 -43.654 1.00 41.53 217 ARG A CA 1
ATOM 1758 C C . ARG A 1 217 ? -9.094 -2.735 -44.185 1.00 41.53 217 ARG A C 1
ATOM 1760 O O . ARG A 1 217 ? -8.477 -3.623 -44.756 1.00 41.53 217 ARG A O 1
ATOM 1767 N N . ASN A 1 218 ? -10.399 -2.798 -43.929 1.00 43.12 218 ASN A N 1
ATOM 1768 C CA . ASN A 1 218 ? -11.286 -3.746 -44.581 1.00 43.12 218 ASN A CA 1
ATOM 1769 C C . ASN A 1 218 ? -11.271 -3.409 -46.073 1.00 43.12 218 ASN A C 1
ATOM 1771 O O . ASN A 1 218 ? -12.004 -2.542 -46.539 1.00 43.12 218 ASN A O 1
ATOM 1775 N N . THR A 1 219 ? -10.384 -4.051 -46.827 1.00 51.12 219 THR A N 1
ATOM 1776 C CA . THR A 1 219 ? -10.508 -4.167 -48.278 1.00 51.12 219 THR A CA 1
ATOM 1777 C C . THR A 1 219 ? -11.555 -5.236 -48.556 1.00 51.12 219 THR A C 1
ATOM 1779 O O . THR A 1 219 ? -11.229 -6.361 -48.925 1.00 51.12 219 THR A O 1
ATOM 1782 N N . THR A 1 220 ? -12.825 -4.913 -48.324 1.00 42.31 220 THR A N 1
ATOM 1783 C CA . THR A 1 220 ? -13.930 -5.684 -48.888 1.00 42.31 220 THR A CA 1
ATOM 1784 C C . THR A 1 220 ? -14.178 -5.176 -50.301 1.00 42.31 220 THR A C 1
ATOM 1786 O O . THR A 1 220 ? -14.421 -3.993 -50.534 1.00 42.31 220 THR A O 1
ATOM 1789 N N . ALA A 1 221 ? -14.016 -6.093 -51.250 1.00 41.03 221 ALA A N 1
ATOM 1790 C CA . ALA A 1 221 ? -14.140 -5.889 -52.680 1.00 41.03 221 ALA A CA 1
ATOM 1791 C C . ALA A 1 221 ? -15.414 -5.111 -53.050 1.00 41.03 221 ALA A C 1
ATOM 1793 O O . ALA A 1 221 ? -16.531 -5.504 -52.708 1.00 41.03 221 ALA A O 1
ATOM 1794 N N . ALA A 1 222 ? -15.240 -4.020 -53.796 1.00 36.97 222 ALA A N 1
ATOM 1795 C CA . ALA A 1 222 ? -16.330 -3.350 -54.483 1.00 36.97 222 ALA A CA 1
ATOM 1796 C C . ALA A 1 222 ? -16.821 -4.265 -55.614 1.00 36.97 222 ALA A C 1
ATOM 1798 O O . ALA A 1 222 ? -16.250 -4.315 -56.702 1.00 36.97 222 ALA A O 1
ATOM 1799 N N . THR A 1 223 ? -17.871 -5.032 -55.333 1.00 39.34 223 THR A N 1
ATOM 1800 C CA . THR A 1 223 ? -18.590 -5.824 -56.334 1.00 39.34 223 THR A CA 1
ATOM 1801 C C . THR A 1 223 ? -19.227 -4.869 -57.346 1.00 39.34 223 THR A C 1
ATOM 1803 O O . THR A 1 223 ? -20.263 -4.260 -57.082 1.00 39.34 223 THR A O 1
ATOM 1806 N N . TYR A 1 224 ? -18.593 -4.710 -58.506 1.00 36.66 224 TYR A N 1
ATOM 1807 C CA . TYR A 1 224 ? -19.104 -3.921 -59.624 1.00 36.66 224 TYR A CA 1
ATOM 1808 C C . TYR A 1 224 ? -20.314 -4.646 -60.240 1.00 36.66 224 TYR A C 1
ATOM 1810 O O . TYR A 1 224 ? -20.168 -5.542 -61.071 1.00 36.66 224 TYR A O 1
ATOM 1818 N N . ARG A 1 225 ? -21.535 -4.300 -59.814 1.00 37.78 225 ARG A N 1
ATOM 1819 C CA . ARG A 1 225 ? -22.768 -4.741 -60.487 1.00 37.78 225 ARG A CA 1
ATOM 1820 C C . ARG A 1 225 ? -23.018 -3.841 -61.700 1.00 37.78 225 ARG A C 1
ATOM 1822 O O . ARG A 1 225 ? -23.412 -2.690 -61.542 1.00 37.78 225 ARG A O 1
ATOM 1829 N N . LYS A 1 226 ? -22.809 -4.370 -62.911 1.00 35.50 226 LYS A N 1
ATOM 1830 C CA . LYS A 1 226 ? -23.262 -3.740 -64.165 1.00 35.50 226 LYS A CA 1
ATOM 1831 C C . LYS A 1 226 ? -24.802 -3.748 -64.230 1.00 35.50 226 LYS A C 1
ATOM 1833 O O . LYS A 1 226 ? -25.383 -4.819 -64.043 1.00 35.50 226 LYS A O 1
ATOM 1838 N N . PRO A 1 227 ? -25.476 -2.628 -64.541 1.00 35.53 227 PRO A N 1
ATOM 1839 C CA . PRO A 1 227 ? -26.907 -2.638 -64.821 1.00 35.53 227 PRO A CA 1
ATOM 1840 C C . PRO A 1 227 ? -27.184 -3.103 -66.262 1.00 35.53 227 PRO A C 1
ATOM 1842 O O . PRO A 1 227 ? -26.577 -2.622 -67.218 1.00 35.53 227 PRO A O 1
ATOM 1845 N N . LYS A 1 228 ? -28.106 -4.066 -66.407 1.00 33.09 228 LYS A N 1
ATOM 1846 C CA . LYS A 1 228 ? -28.673 -4.505 -67.691 1.00 33.09 228 LYS A CA 1
ATOM 1847 C C . LYS A 1 228 ? -29.652 -3.442 -68.201 1.00 33.09 228 LYS A C 1
ATOM 1849 O O . LYS A 1 228 ? -30.639 -3.149 -67.534 1.00 33.09 228 LYS A O 1
ATOM 1854 N N . ASN A 1 229 ? -29.387 -2.919 -69.396 1.00 32.28 229 ASN A N 1
ATOM 1855 C CA . ASN A 1 229 ? -30.334 -2.135 -70.185 1.00 32.28 229 ASN A CA 1
ATOM 1856 C C . ASN A 1 229 ? -31.505 -3.025 -70.612 1.00 32.28 229 ASN A C 1
ATOM 1858 O O . ASN A 1 229 ? -31.277 -4.023 -71.287 1.00 32.28 229 ASN A O 1
ATOM 1862 N N . ASN A 1 230 ? -32.736 -2.627 -70.293 1.00 34.50 230 ASN A N 1
ATOM 1863 C CA . ASN A 1 230 ? -33.902 -3.024 -71.074 1.00 34.50 230 ASN A CA 1
ATOM 1864 C C . ASN A 1 230 ? -34.837 -1.826 -71.247 1.00 34.50 230 ASN A C 1
ATOM 1866 O O . ASN A 1 230 ? -35.310 -1.219 -70.288 1.00 34.50 230 ASN A O 1
ATOM 1870 N N . GLN A 1 231 ? -35.031 -1.485 -72.518 1.00 35.38 231 GLN A N 1
ATOM 1871 C CA . GLN A 1 231 ? -35.900 -0.436 -73.028 1.00 35.38 231 GLN A CA 1
ATOM 1872 C C . GLN A 1 231 ? -37.346 -0.669 -72.590 1.00 35.38 231 GLN A C 1
ATOM 1874 O O . GLN A 1 231 ? -37.867 -1.772 -72.741 1.00 35.38 231 GLN A O 1
ATOM 1879 N N . THR A 1 232 ? -38.031 0.395 -72.167 1.00 33.53 232 THR A N 1
ATOM 1880 C CA . THR A 1 232 ? -39.498 0.403 -72.178 1.00 33.53 232 THR A CA 1
ATOM 1881 C C . THR A 1 232 ? -40.006 1.687 -72.819 1.00 33.53 232 THR A C 1
ATOM 1883 O O . THR A 1 232 ? -39.580 2.790 -72.486 1.00 33.53 232 THR A O 1
ATOM 1886 N N . LYS A 1 233 ? -40.866 1.479 -73.817 1.00 32.25 233 LYS A N 1
ATOM 1887 C CA . LYS A 1 233 ? -41.425 2.435 -74.772 1.00 32.25 233 LYS A CA 1
ATOM 1888 C C . LYS A 1 233 ? -42.288 3.514 -74.111 1.00 32.25 233 LYS A C 1
ATOM 1890 O O . LYS A 1 233 ? -43.047 3.249 -73.186 1.00 32.25 233 LYS A O 1
ATOM 1895 N N . VAL A 1 234 ? -42.226 4.705 -74.699 1.00 33.72 234 VAL A N 1
ATOM 1896 C CA . VAL A 1 234 ? -43.128 5.842 -74.481 1.00 33.72 234 VAL A CA 1
ATOM 1897 C C . VAL A 1 234 ? -44.555 5.499 -74.922 1.00 33.72 234 VAL A C 1
ATOM 1899 O O . VAL A 1 234 ? -44.749 4.987 -76.023 1.00 33.72 234 VAL A O 1
ATOM 1902 N N . ARG A 1 235 ? -45.552 5.879 -74.112 1.00 30.47 235 ARG A N 1
ATOM 1903 C CA . ARG A 1 235 ? -46.899 6.274 -74.563 1.00 30.47 235 ARG A CA 1
ATOM 1904 C C . ARG A 1 235 ? -47.560 7.156 -73.491 1.00 30.47 235 ARG A C 1
ATOM 1906 O O . ARG A 1 235 ? -47.974 6.658 -72.452 1.00 30.47 235 ARG A O 1
ATOM 1913 N N . ARG A 1 236 ? -47.636 8.469 -73.741 1.00 30.67 236 ARG A N 1
ATOM 1914 C CA . ARG A 1 236 ? -48.564 9.392 -73.062 1.00 30.67 236 ARG A CA 1
ATOM 1915 C C . ARG A 1 236 ? -49.807 9.525 -73.939 1.00 30.67 236 ARG A C 1
ATOM 1917 O O . ARG A 1 236 ? -49.672 9.705 -75.146 1.00 30.67 236 ARG A O 1
ATOM 1924 N N . VAL A 1 237 ? -50.984 9.426 -73.330 1.00 33.09 237 VAL A N 1
ATOM 1925 C CA . VAL A 1 237 ? -52.278 9.745 -73.946 1.00 33.09 237 VAL A CA 1
ATOM 1926 C C . VAL A 1 237 ? -52.857 10.951 -73.205 1.00 33.09 237 VAL A C 1
ATOM 1928 O O . VAL A 1 237 ? -52.718 11.055 -71.988 1.00 33.09 237 VAL A O 1
ATOM 1931 N N . ASN A 1 238 ? -53.424 11.869 -73.985 1.00 30.58 238 ASN A N 1
ATOM 1932 C CA . ASN A 1 238 ? -53.929 13.192 -73.619 1.00 30.58 238 ASN A CA 1
ATOM 1933 C C . ASN A 1 238 ? -55.349 13.180 -73.020 1.00 30.58 238 ASN A C 1
ATOM 1935 O O . ASN A 1 238 ? -56.141 12.295 -73.336 1.00 30.58 238 ASN A O 1
ATOM 1939 N N . GLY A 1 239 ? -55.682 14.268 -72.309 1.00 29.27 239 GLY A N 1
ATOM 1940 C CA . GLY A 1 239 ? -57.040 14.821 -72.142 1.00 29.27 239 GLY A CA 1
ATOM 1941 C C . GLY A 1 239 ? -57.302 15.379 -70.731 1.00 29.27 239 GLY A C 1
ATOM 1942 O O . GLY A 1 239 ? -56.937 14.712 -69.775 1.00 29.27 239 GLY A O 1
ATOM 1943 N N . PHE A 1 240 ? -57.917 16.543 -70.470 1.00 30.17 240 PHE A N 1
ATOM 1944 C CA . PHE A 1 240 ? -58.505 17.636 -71.268 1.00 30.17 240 PHE A CA 1
ATOM 1945 C C . PHE A 1 240 ? -58.798 18.842 -70.308 1.00 30.17 240 PHE A C 1
ATOM 1947 O O . PHE A 1 240 ? -59.254 18.606 -69.195 1.00 30.17 240 PHE A O 1
ATOM 1954 N N . THR A 1 241 ? -58.494 20.083 -70.745 1.00 33.75 241 THR A N 1
ATOM 1955 C CA . THR A 1 241 ? -59.213 21.407 -70.636 1.00 33.75 241 THR A CA 1
ATOM 1956 C C . THR A 1 241 ? -59.992 21.853 -69.363 1.00 33.75 241 THR A C 1
ATOM 1958 O O . THR A 1 241 ? -60.929 21.167 -68.977 1.00 33.75 241 THR A O 1
ATOM 1961 N N . PHE A 1 242 ? -59.621 22.969 -68.686 1.00 28.56 242 PHE A N 1
ATOM 1962 C CA . PHE A 1 242 ? -60.045 24.419 -68.789 1.00 28.56 242 PHE A CA 1
ATOM 1963 C C . PHE A 1 242 ? -61.148 24.815 -67.769 1.00 28.56 242 PHE A C 1
ATOM 1965 O O . PHE A 1 242 ? -61.769 23.892 -67.241 1.00 28.56 242 PHE A O 1
ATOM 1972 N N . PRO A 1 243 ? -61.395 26.106 -67.415 1.00 53.59 243 PRO A N 1
ATOM 1973 C CA . PRO A 1 243 ? -61.139 27.396 -68.096 1.00 53.59 243 PRO A CA 1
ATOM 1974 C C . PRO A 1 243 ? -59.882 28.165 -67.675 1.00 53.59 243 PRO A C 1
ATOM 1976 O O . PRO A 1 243 ? -59.380 27.943 -66.554 1.00 53.59 243 PRO A O 1
#

Organism: Toxocara canis (NCBI:txid6265)

Secondary structure (DSSP, 8-state):
-------EEEE-S-GGG--HIIIII-TTEEEESSEEETTTTEEE---PPPP-STTTSPPPPP---------TTT------TTSS-HHHHHHHHHHHHHHHHHHHHT-TTS-HHHHHHHHTHHHHHHHHHHHHHTTT-HHHHHHHHHHHHHHHHHSPPSS-HHHHHHHHHHHHHHTT-HHHHHHHH-TTS-HHHHHHHHHHHTTSHHHHSPPP-------------PPPP--------------

Sequence (243 aa):
MNCRGKCSIRLVKDVRTLGECDVRSCKDTFFSLVSFDPNNSRLASVQGEIRVGGSYQAKVPPLEVGSAVDEPDRDELVWRPGYISEESEHVYKRATRSFRMFAMVRNEHVTQMERDFRTGDLCMYDAIVTLHKCGYNVNHAIEAMNKNDERMLKATNFMSADDAKKFARGIKMYGKNFLKIKKELLPHHERDELVQFYYGWKKTRDATRPKPLTRQRNTTAATYRKPKNNQTKVRRVNGFTFP

InterPro domains:
  IPR000949 ELM2 domain [PF01448] (50-87)
  IPR000949 ELM2 domain [PS51156] (48-149)
  IPR000949 ELM2 domain [SM01189] (50-100)
  IPR009057 Homedomain-like superfamily [SSF46689] (160-206)
  IPR017884 SANT domain [PS51293] (160-206)
  IPR040138 Mesoderm induction early response protein/metastasis-associated protein [PTHR10865] (4-237)

pLDDT: mean 79.69, std 19.11, range [28.56, 97.88]

Foldseek 3Di:
DPDPDAAAEAEDCDPVPDDCCQPPVDPRHYYDNWDADPVVRDTPDPDDDDDDDPVRDDDDDPDDPDDPDPPPVPDDDQADPDLDDPVLLVVLLVVLLVLLLVLVVVDPQADPLNSCVCSDVVSSSLLRSLCVVVVNPSVNSSVVSNVVSVVVSVDPHLAGPVLVVLLLVCCVPPNLPLVVSCVPRNVPHDSVSSVVVCVSVCPDPSNPPPDPPPPPPPPDDPPDDDDDDDDDDDDDDDDDDDD